Protein AF-A0A968YWC2-F1 (afdb_monomer)

Foldseek 3Di:
DPPLCPCPDPLNVVVPDPDPDDLLPDPDDDQDCPPPQQPDSVSVSSLVVLLVSQLVVLQNDQAGEDEDAQVLSLLVDLVSLVSLQCQCPPCVNSHYDYHYHHPDLVSQVVDPSSLSNLVSDQKDKAAADAPVCLVVCCVSNVNDSVLSNVSPDPQQDQQLQQQWGWIWIGGNNDTDIDIDRDDLLVVLVPQDPPQSVQQLVLLCVLDVDNVLSSQLSSVQSNVCSNVVHDRHRDDSVVSVVSSVVSVVVVVVVVVVVD

Solvent-accessible surface area (backbone atoms only — not comparable to full-atom values): 14659 Å² total; per-residue (Å²): 132,86,66,92,74,41,64,86,39,75,61,30,46,56,70,76,42,83,82,87,78,64,66,85,86,41,96,76,84,82,85,79,65,78,94,51,57,80,84,33,71,61,46,50,52,51,52,52,50,53,53,52,49,52,54,54,38,20,74,76,32,81,66,30,80,46,74,38,75,56,33,40,56,55,35,74,34,67,70,55,29,46,53,55,37,45,43,51,74,65,35,33,84,49,24,33,43,80,44,79,41,59,96,41,65,64,54,24,46,71,42,70,59,30,40,59,38,55,73,71,52,54,68,48,78,43,55,62,50,56,72,90,46,29,68,60,47,18,66,73,69,72,43,62,56,77,62,40,49,53,28,39,36,79,79,16,47,69,40,53,59,79,48,30,30,33,32,41,38,34,48,78,89,44,77,43,83,44,79,46,70,70,55,51,55,58,55,45,70,67,44,70,52,72,46,42,39,55,23,50,52,48,35,51,66,74,31,87,51,60,69,56,18,46,50,22,43,12,54,50,51,49,56,23,26,59,66,75,45,78,60,61,72,71,55,69,73,58,51,51,54,36,46,53,52,57,57,56,58,58,60,54,57,61,61,74,75,105

Nearest PDB structures (foldseek):
  8rtd-assembly1_V  TM=6.551E-01  e=2.788E-02  Escherichia coli
  8rtd-assembly1_P  TM=5.783E-01  e=1.411E-02  Escherichia coli
  8rtd-assembly1_g  TM=6.525E-01  e=4.997E-02  Escherichia coli
  8rtd-assembly1_O  TM=6.525E-01  e=5.246E-02  Escherichia coli
  8rtb-assembly1_A  TM=5.999E-01  e=3.732E-02  Escherichia coli

Secondary structure (DSSP, 8-state):
---TT-TTSHHHHHHTSPP---SSS-S------TTPPTT-HHHHHHHHHHHHHHHHHHHHSS-EEEEETTHHHHTTSHHHHHHHHHHHHTTTTTTEEEEE--S-HHHHTTSHHHHHHHHT--EEEE----GGGHHHHHHHHT--HHHHHHHTSTTTS-BTTTTBEEEEEEETTEEEEEEE---HHHHHHH--SHHHHHHHHHHHHH-SSHHHHHHHHHHHHHHHHHTTPPP-PPPHHHHHHHHHHHHHHHHHHHHS--

Structure (mmCIF, N/CA/C/O backbone):
data_AF-A0A968YWC2-F1
#
_entry.id   AF-A0A968YWC2-F1
#
loop_
_atom_site.group_PDB
_atom_site.id
_atom_site.type_symbol
_atom_site.label_atom_id
_atom_site.label_alt_id
_atom_site.label_comp_id
_atom_site.label_asym_id
_atom_site.label_entity_id
_atom_site.label_seq_id
_atom_site.pdbx_PDB_ins_code
_atom_site.Cartn_x
_atom_site.Cartn_y
_atom_site.Cartn_z
_atom_site.occupancy
_atom_site.B_iso_or_equiv
_atom_site.auth_seq_id
_atom_site.auth_comp_id
_atom_site.auth_asym_id
_atom_site.auth_atom_id
_atom_site.pdbx_PDB_model_num
ATOM 1 N N . MET A 1 1 ? 9.833 25.866 28.184 1.00 44.25 1 MET A N 1
ATOM 2 C CA . MET A 1 1 ? 8.535 25.706 27.491 1.00 44.25 1 MET A CA 1
ATOM 3 C C . MET A 1 1 ? 8.685 26.243 26.076 1.00 44.25 1 MET A C 1
ATOM 5 O O . MET A 1 1 ? 8.778 27.454 25.922 1.00 44.25 1 MET A O 1
ATOM 9 N N . SER A 1 2 ? 8.798 25.364 25.074 1.00 45.53 2 SER A N 1
ATOM 10 C CA . SER A 1 2 ? 8.812 25.777 23.661 1.00 45.53 2 SER A CA 1
ATOM 11 C C . SER A 1 2 ? 7.459 26.410 23.329 1.00 45.53 2 SER A C 1
ATOM 13 O O . SER A 1 2 ? 6.418 25.789 23.560 1.00 45.53 2 SER A O 1
ATOM 15 N N . ARG A 1 3 ? 7.452 27.670 22.885 1.00 49.94 3 ARG A N 1
ATOM 16 C CA . ARG A 1 3 ? 6.228 28.378 22.494 1.00 49.94 3 ARG A CA 1
ATOM 17 C C . ARG A 1 3 ? 5.823 27.885 21.106 1.00 49.94 3 ARG A C 1
ATOM 19 O O . ARG A 1 3 ? 6.214 28.467 20.106 1.00 49.94 3 ARG A O 1
ATOM 26 N N . LYS A 1 4 ? 5.002 26.834 21.065 1.00 49.84 4 LYS A N 1
ATOM 27 C CA . LYS A 1 4 ? 4.494 26.172 19.844 1.00 49.84 4 LYS A CA 1
ATOM 28 C C . LYS A 1 4 ? 3.650 27.056 18.902 1.00 49.84 4 LYS A C 1
ATOM 30 O O . LYS A 1 4 ? 3.175 26.580 17.882 1.00 49.84 4 LYS A O 1
ATOM 35 N N . CYS A 1 5 ? 3.453 28.331 19.243 1.00 55.28 5 CYS A N 1
ATOM 36 C CA . CYS A 1 5 ? 2.735 29.323 18.438 1.00 55.28 5 CYS A CA 1
ATOM 37 C C . CYS A 1 5 ? 3.592 30.570 18.150 1.00 55.28 5 CYS A C 1
ATOM 39 O O . CYS A 1 5 ? 3.043 31.642 17.906 1.00 55.28 5 CYS A O 1
ATOM 41 N N . ASP A 1 6 ? 4.921 30.479 18.248 1.00 67.75 6 ASP A N 1
ATOM 42 C CA . ASP A 1 6 ? 5.803 31.599 17.917 1.00 67.75 6 ASP A CA 1
ATOM 43 C C . ASP A 1 6 ? 5.793 31.845 16.391 1.00 67.75 6 ASP A C 1
ATOM 45 O O . ASP A 1 6 ? 6.225 30.967 15.630 1.00 67.75 6 ASP A O 1
ATOM 49 N N . PRO A 1 7 ? 5.327 33.022 15.918 1.00 66.88 7 PRO A N 1
ATOM 50 C CA . PRO A 1 7 ? 5.300 33.368 14.497 1.00 66.88 7 PRO A CA 1
ATOM 51 C C . PRO A 1 7 ? 6.702 33.504 13.883 1.00 66.88 7 PRO A C 1
ATOM 53 O O . PRO A 1 7 ? 6.815 33.707 12.679 1.00 66.88 7 PRO A O 1
ATOM 56 N N . ASN A 1 8 ? 7.772 33.392 14.675 1.00 72.69 8 ASN A N 1
ATOM 57 C CA . ASN A 1 8 ? 9.148 33.346 14.184 1.00 72.69 8 ASN A CA 1
ATOM 58 C C . ASN A 1 8 ? 9.619 31.930 13.809 1.00 72.69 8 ASN A C 1
ATOM 60 O O . ASN A 1 8 ? 10.693 31.786 13.229 1.00 72.69 8 ASN A O 1
ATOM 64 N N . THR A 1 9 ? 8.841 30.886 14.112 1.00 74.50 9 THR A N 1
ATOM 65 C CA . THR A 1 9 ? 9.142 29.513 13.669 1.00 74.50 9 THR A CA 1
ATOM 66 C C . THR A 1 9 ? 8.668 29.280 12.235 1.00 74.50 9 THR A C 1
ATOM 68 O O . THR A 1 9 ? 7.705 29.901 11.781 1.00 74.50 9 THR A O 1
ATOM 71 N N . SER A 1 10 ? 9.310 28.353 11.517 1.00 71.81 10 SER A N 1
ATOM 72 C CA . SER A 1 10 ? 8.900 27.930 10.166 1.00 71.81 10 SER A CA 1
ATOM 73 C C . SER A 1 10 ? 7.421 27.521 10.120 1.00 71.81 10 SER A C 1
ATOM 75 O O . SER A 1 10 ? 6.684 27.946 9.230 1.00 71.81 10 SER A O 1
ATOM 77 N N . VAL A 1 11 ? 6.974 26.752 11.118 1.00 73.19 11 VAL A N 1
ATOM 78 C CA . VAL A 1 11 ? 5.584 26.303 11.274 1.00 73.19 11 VAL A CA 1
ATOM 79 C C . VAL A 1 11 ? 4.651 27.479 11.569 1.00 73.19 11 VAL A C 1
ATOM 81 O O . VAL A 1 11 ? 3.621 27.617 10.910 1.00 73.19 11 VAL A O 1
ATOM 84 N N . GLY A 1 12 ? 5.020 28.365 12.499 1.00 75.44 12 GLY A N 1
ATOM 85 C CA . GLY A 1 12 ? 4.227 29.551 12.836 1.00 75.44 12 GLY A CA 1
ATOM 86 C C . GLY A 1 12 ? 4.013 30.477 11.636 1.00 75.44 12 GLY A C 1
ATOM 87 O O . GLY A 1 12 ? 2.891 30.920 11.390 1.00 75.44 12 GLY A O 1
ATOM 88 N N . GLN A 1 13 ? 5.057 30.702 10.833 1.00 76.12 13 GLN A N 1
ATOM 89 C CA . GLN A 1 13 ? 4.961 31.487 9.597 1.00 76.12 13 GLN A CA 1
ATOM 90 C C . GLN A 1 13 ? 4.105 30.806 8.529 1.00 76.12 13 GLN A C 1
ATOM 92 O O . GLN A 1 13 ? 3.391 31.494 7.801 1.00 76.12 13 GLN A O 1
ATOM 97 N N . ALA A 1 14 ? 4.181 29.478 8.413 1.00 73.50 14 ALA A N 1
ATOM 98 C CA . ALA A 1 14 ? 3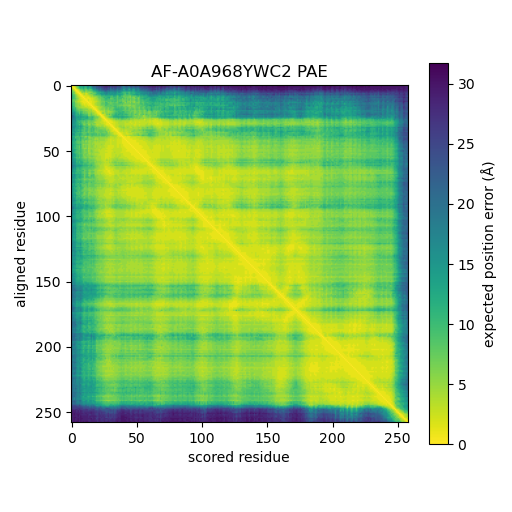.387 28.724 7.450 1.00 73.50 14 ALA A CA 1
ATOM 99 C C . ALA A 1 14 ? 1.890 28.763 7.795 1.00 73.50 14 ALA A C 1
ATOM 101 O O . ALA A 1 14 ? 1.077 29.021 6.912 1.00 73.50 14 ALA A O 1
ATOM 102 N N . ILE A 1 15 ? 1.531 28.578 9.071 1.00 74.25 15 ILE A N 1
ATOM 103 C CA . ILE A 1 15 ? 0.134 28.611 9.542 1.00 74.25 15 ILE A CA 1
ATOM 104 C C . ILE A 1 15 ? -0.459 30.026 9.453 1.00 74.25 15 ILE A C 1
ATOM 106 O O . ILE A 1 15 ? -1.641 30.180 9.159 1.00 74.25 15 ILE A O 1
ATOM 110 N N . ALA A 1 16 ? 0.346 31.069 9.683 1.00 76.94 16 ALA A N 1
ATOM 111 C CA . ALA A 1 16 ? -0.109 32.461 9.637 1.00 76.94 16 ALA A CA 1
ATOM 112 C C . ALA A 1 16 ? -0.371 32.997 8.214 1.00 76.94 16 ALA A C 1
ATOM 114 O O . ALA A 1 16 ? -0.858 34.119 8.063 1.00 76.94 16 ALA A O 1
ATOM 115 N N . ARG A 1 17 ? -0.034 32.236 7.165 1.00 77.00 17 ARG A N 1
ATOM 116 C CA . ARG A 1 17 ? -0.269 32.623 5.768 1.00 77.00 17 ARG A CA 1
ATOM 117 C C . ARG A 1 17 ? -1.556 31.981 5.240 1.00 77.00 17 ARG A C 1
ATOM 119 O O . ARG A 1 17 ? -1.846 30.839 5.590 1.00 77.00 17 ARG A O 1
ATOM 126 N N . PRO A 1 18 ? -2.313 32.669 4.365 1.00 76.19 18 PRO A N 1
ATOM 127 C CA . PRO A 1 18 ? -3.429 32.049 3.660 1.00 76.19 18 PRO A CA 1
ATOM 128 C C . PRO A 1 18 ? -2.985 30.769 2.943 1.00 76.19 18 PRO A C 1
ATOM 130 O O . PRO A 1 18 ? -1.937 30.755 2.293 1.00 76.19 18 PRO A O 1
ATOM 133 N N . SER A 1 19 ? -3.784 29.703 3.053 1.00 71.12 19 SER A N 1
ATOM 134 C CA . SER A 1 19 ? -3.526 28.464 2.316 1.00 71.12 19 SER A CA 1
ATOM 135 C C . SER A 1 19 ? -3.560 28.737 0.814 1.00 71.12 19 SER A C 1
ATOM 137 O O . SER A 1 19 ? -4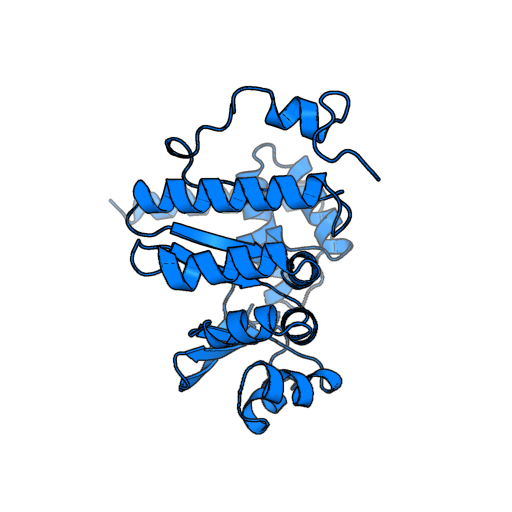.502 29.342 0.308 1.00 71.12 19 SER A O 1
ATOM 139 N N . THR A 1 20 ? -2.548 28.255 0.099 1.00 75.31 20 THR A N 1
ATOM 140 C CA . THR A 1 20 ? -2.504 28.253 -1.371 1.00 75.31 20 THR A CA 1
ATOM 141 C C . THR A 1 20 ? -2.917 26.906 -1.964 1.00 75.31 20 THR A C 1
ATOM 143 O O . THR A 1 20 ? -2.957 26.754 -3.183 1.00 75.31 20 THR A O 1
ATOM 146 N N . VAL A 1 21 ? -3.213 25.912 -1.119 1.00 71.06 21 VAL A N 1
ATOM 147 C CA . VAL A 1 21 ? -3.680 24.593 -1.553 1.00 71.06 21 VAL A CA 1
ATOM 148 C C . VAL A 1 21 ? -5.178 24.672 -1.825 1.00 71.06 21 VAL A C 1
ATOM 150 O O . VAL A 1 21 ? -5.940 24.975 -0.908 1.00 71.06 21 VAL A O 1
ATOM 153 N N . ASN A 1 22 ? -5.589 24.365 -3.059 1.00 73.12 22 ASN A N 1
ATOM 154 C CA . ASN A 1 22 ? -6.991 24.191 -3.433 1.00 73.12 22 ASN A CA 1
ATOM 155 C C . ASN A 1 22 ? -7.337 22.685 -3.507 1.00 73.12 22 ASN A C 1
ATOM 157 O O . ASN A 1 22 ? -6.984 22.012 -4.483 1.00 73.12 22 ASN A O 1
ATOM 161 N N . PRO A 1 23 ? -7.982 22.117 -2.474 1.00 69.12 23 PRO A N 1
ATOM 162 C CA . PRO A 1 23 ? -8.291 20.691 -2.426 1.00 69.12 23 PRO A CA 1
ATOM 163 C C . PRO A 1 23 ? -9.437 20.271 -3.359 1.00 69.12 23 PRO A C 1
ATOM 165 O O . PRO A 1 23 ? -9.546 19.076 -3.653 1.00 69.12 23 PRO A O 1
ATOM 168 N N . GLU A 1 24 ? -10.256 21.213 -3.842 1.00 70.38 24 GLU A N 1
ATOM 169 C CA . GLU A 1 24 ? -11.403 20.926 -4.714 1.00 70.38 24 GLU A CA 1
ATOM 170 C C . GLU A 1 24 ? -10.977 20.646 -6.163 1.00 70.38 24 GLU A C 1
ATOM 172 O O . GLU A 1 24 ? -11.535 19.759 -6.805 1.00 70.38 24 GLU A O 1
ATOM 177 N N . GLU A 1 25 ? -9.932 21.322 -6.650 1.00 76.19 25 GLU A N 1
ATOM 178 C CA . GLU A 1 25 ? -9.449 21.218 -8.039 1.00 76.19 25 GLU A CA 1
ATOM 179 C C . GLU A 1 25 ? -8.544 20.005 -8.309 1.00 76.19 25 GLU A C 1
ATOM 181 O O . GLU A 1 25 ? -8.200 19.713 -9.455 1.00 76.19 25 GLU A O 1
ATOM 186 N N . THR A 1 26 ? -8.130 19.279 -7.270 1.00 79.31 26 THR A N 1
ATOM 187 C CA . THR A 1 26 ? -7.220 18.134 -7.412 1.00 79.31 26 THR A CA 1
ATOM 188 C C . THR A 1 26 ? -7.941 16.843 -7.065 1.00 79.31 26 THR A C 1
ATOM 190 O O . THR A 1 26 ? -8.534 16.747 -6.005 1.00 79.31 26 THR A O 1
ATOM 193 N N . LEU A 1 27 ? -7.876 15.805 -7.902 1.00 84.00 27 LEU A N 1
ATOM 194 C CA . LEU A 1 27 ? -8.417 14.484 -7.533 1.00 84.00 27 LEU A CA 1
ATOM 195 C C . LEU A 1 27 ? -7.474 13.723 -6.592 1.00 84.00 27 LEU A C 1
ATOM 197 O O . LEU A 1 27 ? -7.922 13.016 -5.694 1.00 84.00 27 LEU A O 1
ATOM 201 N N . LEU A 1 28 ? -6.164 13.913 -6.768 1.00 87.81 28 LEU A N 1
ATOM 202 C CA . LEU A 1 28 ? -5.114 13.296 -5.965 1.00 87.81 28 LEU A CA 1
ATOM 203 C C . LEU A 1 28 ? -4.312 14.376 -5.239 1.00 87.81 28 LEU A C 1
ATOM 205 O O . LEU A 1 28 ? -3.710 15.242 -5.872 1.00 87.81 28 LEU A O 1
ATOM 209 N N . THR A 1 29 ? -4.252 14.275 -3.915 1.00 87.94 29 THR A N 1
ATOM 210 C CA . THR A 1 29 ? -3.407 15.123 -3.070 1.00 87.94 29 THR A CA 1
ATOM 211 C C . THR A 1 29 ? -2.414 14.235 -2.335 1.00 87.94 29 THR A C 1
ATOM 213 O O . THR A 1 29 ? -2.812 13.280 -1.673 1.00 87.94 29 THR A O 1
ATOM 216 N N . VAL A 1 30 ? -1.119 14.534 -2.460 1.00 87.31 30 VAL A N 1
ATOM 217 C CA . VAL A 1 30 ? -0.045 13.754 -1.832 1.00 87.31 30 VAL A CA 1
ATOM 218 C C . VAL A 1 30 ? 0.697 14.628 -0.834 1.00 87.31 30 VAL A C 1
ATOM 220 O O . VAL A 1 30 ? 1.303 15.629 -1.209 1.00 87.31 30 VAL A O 1
ATOM 223 N N . PHE A 1 31 ? 0.697 14.208 0.429 1.00 86.06 31 PHE A N 1
ATOM 224 C CA . PHE A 1 31 ? 1.529 14.803 1.471 1.00 86.06 31 PHE A CA 1
ATOM 225 C C . PHE A 1 31 ? 2.817 13.997 1.596 1.00 86.06 31 PHE A C 1
ATOM 227 O O . PHE A 1 31 ? 2.826 12.883 2.116 1.00 86.06 31 PHE A O 1
ATOM 234 N N . SER A 1 32 ? 3.921 14.551 1.100 1.00 83.56 32 SER A N 1
ATOM 235 C CA . SER A 1 32 ? 5.231 13.924 1.258 1.00 83.56 32 SER A CA 1
ATOM 236 C C . SER A 1 32 ? 5.800 14.249 2.635 1.00 83.56 32 SER A C 1
ATOM 238 O O . SER A 1 32 ? 6.287 15.352 2.855 1.00 83.56 32 SER A O 1
ATOM 240 N N . LEU A 1 33 ? 5.824 13.257 3.526 1.00 78.25 33 LEU A N 1
ATOM 241 C CA . LEU A 1 33 ? 6.503 13.348 4.827 1.00 78.25 33 LEU A CA 1
ATOM 242 C C . LEU A 1 33 ? 8.008 13.017 4.742 1.00 78.25 33 LEU A C 1
ATOM 244 O O . LEU A 1 33 ? 8.672 12.814 5.757 1.00 78.25 33 LEU A O 1
ATOM 248 N N . ARG A 1 34 ? 8.568 12.906 3.530 1.00 76.25 34 ARG A N 1
ATOM 249 C CA . ARG A 1 34 ? 9.994 12.602 3.342 1.00 76.25 34 ARG A CA 1
ATOM 250 C C . ARG A 1 34 ? 10.862 13.725 3.903 1.00 76.25 34 ARG A C 1
ATOM 252 O O . ARG A 1 34 ? 10.679 14.880 3.542 1.00 76.25 34 ARG A O 1
ATOM 259 N N . GLY A 1 35 ? 11.847 13.349 4.715 1.00 76.38 35 GLY A N 1
ATOM 260 C CA . GLY A 1 35 ? 12.784 14.288 5.334 1.00 76.38 35 GLY A CA 1
ATOM 261 C C . GLY A 1 35 ? 12.257 14.964 6.600 1.00 76.38 35 GLY A C 1
ATOM 262 O O . GLY A 1 35 ? 12.964 15.802 7.146 1.00 76.38 35 GLY A O 1
ATOM 263 N N . LEU A 1 36 ? 11.055 14.608 7.069 1.00 80.00 36 LEU A N 1
ATOM 264 C CA . LEU A 1 36 ? 10.540 15.050 8.362 1.00 80.00 36 LEU A CA 1
ATOM 265 C C . LEU A 1 36 ? 10.819 13.989 9.427 1.00 80.00 36 LEU A C 1
ATOM 267 O O . LEU A 1 36 ? 10.586 12.797 9.205 1.00 80.00 36 LEU A O 1
ATOM 271 N N . GLU A 1 37 ? 11.297 14.436 10.585 1.00 82.31 37 GLU A N 1
ATOM 272 C CA . GLU A 1 37 ? 11.470 13.567 11.745 1.00 82.31 37 GLU A CA 1
ATOM 273 C C . GLU A 1 37 ? 10.098 13.199 12.335 1.00 82.31 37 GLU A C 1
ATOM 275 O O . GLU A 1 37 ? 9.237 14.074 12.492 1.00 82.31 37 GLU A O 1
ATOM 280 N N . PRO A 1 38 ? 9.851 11.919 12.672 1.00 76.06 38 PRO A N 1
ATOM 281 C CA . PRO A 1 38 ? 8.636 11.522 13.374 1.00 76.06 38 PRO A CA 1
ATOM 282 C C . PRO A 1 38 ? 8.452 12.329 14.666 1.00 76.06 38 PRO A C 1
ATOM 284 O O . PRO A 1 38 ? 9.391 12.490 15.442 1.00 76.06 38 PRO A O 1
ATOM 287 N N . GLY A 1 39 ? 7.244 12.849 14.886 1.00 76.50 39 GLY A N 1
ATOM 288 C CA . GLY A 1 39 ? 6.920 13.651 16.071 1.00 76.50 39 GLY A CA 1
ATOM 289 C C . GLY A 1 39 ? 7.415 15.101 16.044 1.00 76.50 39 GLY A C 1
ATOM 290 O O . GLY A 1 39 ? 7.168 15.838 17.001 1.00 76.50 39 GLY A O 1
ATOM 291 N N . SER A 1 40 ? 8.072 15.551 14.965 1.00 83.94 40 SER A N 1
ATOM 292 C CA . SER A 1 40 ? 8.411 16.970 14.812 1.00 83.94 40 SER A CA 1
ATOM 293 C C . SER A 1 40 ? 7.150 17.835 14.680 1.00 83.94 40 SER A C 1
ATOM 295 O O . SER A 1 40 ? 6.090 17.372 14.245 1.00 83.94 40 SER A O 1
ATOM 297 N N . GLU A 1 41 ? 7.255 19.115 15.039 1.00 82.31 41 GLU A N 1
ATOM 298 C CA . GLU A 1 41 ? 6.134 20.057 14.930 1.00 82.31 41 GLU A CA 1
ATOM 299 C C . GLU A 1 41 ? 5.667 20.207 13.475 1.00 82.31 41 GLU A C 1
ATOM 301 O O . GLU A 1 41 ? 4.465 20.267 13.213 1.00 82.31 41 GLU A O 1
ATOM 306 N N . GLU A 1 42 ? 6.600 20.171 12.521 1.00 82.19 42 GLU A N 1
ATOM 307 C CA . GLU A 1 42 ? 6.300 20.150 11.091 1.00 82.19 42 GLU A CA 1
ATOM 308 C C . GLU A 1 42 ? 5.520 18.891 10.706 1.00 82.19 42 GLU A C 1
ATOM 310 O O . GLU A 1 42 ? 4.476 18.996 10.064 1.00 82.19 42 GLU A O 1
ATOM 315 N N . ALA A 1 43 ? 5.978 17.701 11.112 1.00 82.62 43 ALA A N 1
ATOM 316 C CA . ALA A 1 43 ? 5.298 16.447 10.789 1.00 82.62 43 ALA A CA 1
ATOM 317 C C . ALA A 1 43 ? 3.855 16.435 11.320 1.00 82.62 43 ALA A C 1
ATOM 319 O O . ALA A 1 43 ? 2.927 16.035 10.609 1.00 82.62 43 ALA A O 1
ATOM 320 N N . LEU A 1 44 ? 3.653 16.933 12.543 1.00 85.44 44 LEU A N 1
ATOM 321 C CA . LEU A 1 44 ? 2.332 17.065 13.156 1.00 85.44 44 LEU A CA 1
ATOM 322 C C . LEU A 1 44 ? 1.448 18.078 12.414 1.00 85.44 44 LEU A C 1
ATOM 324 O O . LEU A 1 44 ? 0.280 17.782 12.149 1.00 85.44 44 LEU A O 1
ATOM 328 N N . ALA A 1 45 ? 1.992 19.235 12.026 1.00 84.75 45 ALA A N 1
ATOM 329 C CA . ALA A 1 45 ? 1.264 20.234 11.243 1.00 84.75 45 ALA A CA 1
ATOM 330 C C . ALA A 1 45 ? 0.838 19.685 9.869 1.00 84.75 45 ALA A C 1
ATOM 332 O O . ALA A 1 45 ? -0.299 19.895 9.442 1.00 84.75 45 ALA A O 1
ATOM 333 N N . TYR A 1 46 ? 1.706 18.914 9.207 1.00 86.25 46 TYR A N 1
ATOM 334 C CA . TYR A 1 46 ? 1.375 18.232 7.953 1.00 86.25 46 TYR A CA 1
ATOM 335 C C . TYR A 1 46 ? 0.270 17.187 8.138 1.00 86.25 46 TYR A C 1
ATOM 337 O O . TYR A 1 46 ? -0.656 17.139 7.328 1.00 86.25 46 TYR A O 1
ATOM 345 N N . CYS A 1 47 ? 0.316 16.387 9.209 1.00 87.81 47 CYS A N 1
ATOM 346 C CA . CYS A 1 47 ? -0.753 15.433 9.524 1.00 87.81 47 CYS A CA 1
ATOM 347 C C . CYS A 1 47 ? -2.095 16.145 9.765 1.00 87.81 47 CYS A C 1
ATOM 349 O O . CYS A 1 47 ? -3.133 15.688 9.283 1.00 87.81 47 CYS A O 1
ATOM 351 N N . ALA A 1 48 ? -2.078 17.291 10.452 1.00 88.31 48 ALA A N 1
ATOM 352 C CA . ALA A 1 48 ? -3.268 18.109 10.674 1.00 88.31 48 ALA A CA 1
ATOM 353 C C . ALA A 1 48 ? -3.838 18.709 9.379 1.00 88.31 48 ALA A C 1
ATOM 355 O O . ALA A 1 48 ? -5.056 18.685 9.161 1.00 88.31 48 ALA A O 1
ATOM 356 N N . GLY A 1 49 ? -2.963 19.188 8.493 1.00 88.19 49 GLY A N 1
ATOM 357 C CA . GLY A 1 49 ? -3.343 19.650 7.159 1.00 88.19 49 GLY A CA 1
ATOM 358 C C . GLY A 1 49 ? -3.952 18.535 6.305 1.00 88.19 49 GLY A C 1
ATOM 359 O O . GLY A 1 49 ? -5.017 18.725 5.717 1.00 88.19 49 GLY A O 1
ATOM 360 N N . ALA A 1 50 ? -3.333 17.350 6.298 1.00 88.31 50 ALA A N 1
ATOM 361 C CA . ALA A 1 50 ? -3.822 16.184 5.563 1.00 88.31 50 ALA A CA 1
ATOM 362 C C . ALA A 1 50 ? -5.208 15.727 6.041 1.00 88.31 50 ALA A C 1
ATOM 364 O O . ALA A 1 50 ? -6.088 15.473 5.220 1.00 88.31 50 ALA A O 1
ATOM 365 N N . TYR A 1 51 ? -5.427 15.690 7.356 1.00 90.06 51 TYR A N 1
ATOM 366 C CA . TYR A 1 51 ? -6.732 15.385 7.945 1.00 90.06 51 TYR A CA 1
ATOM 367 C C . TYR A 1 51 ? -7.808 16.404 7.549 1.00 90.06 51 TYR A C 1
ATOM 369 O O . TYR A 1 51 ? -8.907 16.023 7.151 1.00 90.06 51 TYR A O 1
ATOM 377 N N . SER A 1 52 ? -7.484 17.699 7.599 1.00 88.38 52 SER A N 1
ATOM 378 C CA . SER A 1 52 ? -8.428 18.762 7.228 1.00 88.38 52 SER A CA 1
ATOM 379 C C . SER A 1 52 ? -8.827 18.671 5.752 1.00 88.38 52 SER A C 1
ATOM 381 O O . SER A 1 52 ? -10.006 18.769 5.420 1.00 88.38 52 SER A O 1
ATOM 383 N N . ILE A 1 53 ? -7.857 18.410 4.870 1.00 87.75 53 ILE A N 1
ATOM 384 C CA . ILE A 1 53 ? -8.105 18.224 3.435 1.00 87.75 53 ILE A CA 1
ATOM 385 C C . ILE A 1 53 ? -8.900 16.944 3.160 1.00 87.75 53 ILE A C 1
ATOM 387 O O . ILE A 1 53 ? -9.760 16.949 2.282 1.00 87.75 53 ILE A O 1
ATOM 391 N N . ALA A 1 54 ? -8.669 15.866 3.915 1.00 88.25 54 ALA A N 1
ATOM 392 C CA . ALA A 1 54 ? -9.462 14.644 3.799 1.00 88.25 54 ALA A CA 1
ATOM 393 C C . ALA A 1 54 ? -10.949 14.889 4.098 1.00 88.25 54 ALA A C 1
ATOM 395 O O . ALA A 1 54 ? -11.798 14.435 3.333 1.00 88.25 54 ALA A O 1
ATOM 396 N N . ILE A 1 55 ? -11.255 15.651 5.156 1.00 88.06 55 ILE A N 1
ATOM 397 C CA . ILE A 1 55 ? -12.636 16.029 5.501 1.00 88.06 55 ILE A CA 1
ATOM 398 C C . ILE A 1 55 ? -13.239 16.935 4.427 1.00 88.06 55 ILE A C 1
ATOM 400 O O . ILE A 1 55 ? -14.364 16.718 3.992 1.00 88.06 55 ILE A O 1
ATOM 404 N N . GLN A 1 56 ? -12.502 17.948 3.966 1.00 87.00 56 GLN A N 1
ATOM 405 C CA . GLN A 1 56 ? -13.000 18.831 2.908 1.00 87.00 56 GLN A CA 1
ATOM 406 C C . GLN A 1 56 ? -13.338 18.032 1.642 1.00 87.00 56 GLN A C 1
ATOM 408 O O . GLN A 1 56 ? -14.423 18.182 1.089 1.00 87.00 56 GLN A O 1
ATOM 413 N N . LYS A 1 57 ? -12.464 17.102 1.241 1.00 86.00 57 LYS A N 1
ATOM 414 C CA . LYS A 1 57 ? -12.706 16.225 0.090 1.00 86.00 57 LYS A CA 1
ATOM 415 C C . LYS A 1 57 ? -13.911 15.309 0.265 1.00 86.00 57 LYS A C 1
ATOM 417 O O . LYS A 1 57 ? -14.635 15.113 -0.705 1.00 86.00 57 LYS A O 1
ATOM 422 N N . SER A 1 58 ? -14.161 14.771 1.457 1.00 85.75 58 SER A N 1
ATOM 423 C CA . SER A 1 58 ? -15.341 13.923 1.669 1.00 85.75 58 SER A CA 1
ATOM 424 C C . SER A 1 58 ? -16.656 14.687 1.591 1.00 85.75 58 SER A C 1
ATOM 426 O O . SER A 1 58 ? -17.676 14.103 1.255 1.00 85.75 58 SER A O 1
ATOM 428 N N . LEU A 1 59 ? -16.641 15.996 1.853 1.00 84.44 59 LEU A N 1
ATOM 429 C CA . LEU A 1 59 ? -17.815 16.846 1.648 1.00 84.44 59 LEU A CA 1
ATOM 430 C C . LEU A 1 59 ? -18.034 17.182 0.165 1.00 84.44 59 LEU A C 1
ATOM 432 O O . LEU A 1 59 ? -19.176 17.340 -0.260 1.00 84.44 59 LEU A O 1
ATOM 436 N N . SER A 1 60 ? -16.960 17.271 -0.625 1.00 86.69 60 SER A N 1
ATOM 437 C CA . SER A 1 60 ? -17.030 17.587 -2.059 1.00 86.69 60 SER A CA 1
ATOM 438 C C . SER A 1 60 ? -17.243 16.360 -2.958 1.00 86.69 60 SER A C 1
ATOM 440 O O . SER A 1 60 ? -17.706 16.509 -4.088 1.00 86.69 60 SER A O 1
ATOM 442 N N . TYR A 1 61 ? -16.902 15.153 -2.493 1.00 88.00 61 TYR A N 1
ATOM 443 C CA . TYR A 1 61 ? -16.929 13.923 -3.290 1.00 88.00 61 TYR A CA 1
ATOM 444 C C . TYR A 1 61 ? -17.625 12.772 -2.546 1.00 88.00 61 TYR A C 1
ATOM 446 O O . TYR A 1 61 ? -17.312 12.543 -1.381 1.00 88.00 61 TYR A O 1
ATOM 454 N N . PRO A 1 62 ? -18.469 11.957 -3.220 1.00 87.75 62 PRO A N 1
ATOM 455 C CA . PRO A 1 62 ? -19.229 10.881 -2.568 1.00 87.75 62 PRO A CA 1
ATOM 456 C C . PRO A 1 62 ? -18.384 9.828 -1.843 1.00 87.75 62 PRO A C 1
ATOM 458 O O . PRO A 1 62 ? -18.849 9.207 -0.892 1.00 87.75 62 PRO A O 1
ATOM 461 N N . ILE A 1 63 ? -17.169 9.570 -2.335 1.00 90.31 63 ILE A N 1
ATOM 462 C CA . ILE A 1 63 ? -16.215 8.644 -1.725 1.00 90.31 63 ILE A CA 1
ATOM 463 C C . ILE A 1 63 ? -14.827 9.269 -1.808 1.00 90.31 63 ILE A C 1
ATOM 465 O O . ILE A 1 63 ? -14.360 9.615 -2.894 1.00 90.31 63 ILE A O 1
ATOM 469 N N . SER A 1 64 ? -14.152 9.354 -0.666 1.00 90.38 64 SER A N 1
ATOM 470 C CA . SER A 1 64 ? -12.791 9.875 -0.550 1.00 90.38 64 SER A CA 1
ATOM 471 C C . SER A 1 64 ? -11.897 8.863 0.156 1.00 90.38 64 SER A C 1
ATOM 473 O O . SER A 1 64 ? -12.162 8.469 1.291 1.00 90.38 64 SER A O 1
ATOM 475 N N . HIS A 1 65 ? -10.822 8.444 -0.512 1.00 91.88 65 HIS A N 1
ATOM 476 C CA . HIS A 1 65 ? -9.841 7.526 0.062 1.00 91.88 65 HIS A CA 1
ATOM 477 C C . HIS A 1 65 ? -8.687 8.301 0.692 1.00 91.88 65 HIS A C 1
ATOM 479 O O . HIS A 1 65 ? -8.072 9.153 0.051 1.00 91.88 65 HIS A O 1
ATOM 485 N N . VAL A 1 66 ? -8.366 7.958 1.935 1.00 93.50 66 VAL A N 1
ATOM 486 C CA . VAL A 1 66 ? -7.200 8.452 2.664 1.00 93.50 66 VAL A CA 1
ATOM 487 C C . VAL A 1 66 ? -6.268 7.272 2.869 1.00 93.50 66 VAL A C 1
ATOM 489 O O . VAL A 1 66 ? -6.636 6.306 3.529 1.00 93.50 66 VAL A O 1
ATOM 492 N N . ILE A 1 67 ? -5.070 7.330 2.293 1.00 94.00 67 ILE A N 1
ATOM 493 C CA . ILE A 1 67 ? -4.080 6.256 2.408 1.00 94.00 67 ILE A CA 1
ATOM 494 C C . ILE A 1 67 ? -2.889 6.778 3.201 1.00 94.00 67 ILE A C 1
ATOM 496 O O . ILE A 1 67 ? -2.273 7.772 2.818 1.00 94.00 67 ILE A O 1
ATOM 500 N N . VAL A 1 68 ? -2.565 6.094 4.297 1.00 92.75 68 VAL A N 1
ATOM 501 C CA . VAL A 1 68 ? -1.395 6.390 5.127 1.00 92.75 68 VAL A CA 1
ATOM 502 C C . VAL A 1 68 ? -0.332 5.333 4.856 1.00 92.75 68 VAL A C 1
ATOM 504 O O . VAL A 1 68 ? -0.437 4.191 5.307 1.00 92.75 68 VAL A O 1
ATOM 507 N N . GLU A 1 69 ? 0.687 5.718 4.092 1.00 91.44 69 GLU A N 1
ATOM 508 C CA . GLU A 1 69 ? 1.871 4.896 3.846 1.00 91.44 69 GLU A CA 1
ATOM 509 C C . GLU A 1 69 ? 2.815 4.944 5.058 1.00 91.44 69 GLU A C 1
ATOM 511 O O . GLU A 1 69 ? 2.964 5.989 5.692 1.00 91.44 69 GLU A O 1
ATOM 516 N N . GLU A 1 70 ? 3.459 3.819 5.387 1.00 88.81 70 GLU A N 1
ATOM 517 C CA . GLU A 1 70 ? 4.350 3.689 6.551 1.00 88.81 70 GLU A CA 1
ATOM 518 C C . GLU A 1 70 ? 3.662 4.084 7.876 1.00 88.81 70 GLU A C 1
ATOM 520 O O . GLU A 1 70 ? 4.239 4.768 8.731 1.00 88.81 70 GLU A O 1
ATOM 525 N N . ALA A 1 71 ? 2.412 3.640 8.060 1.00 91.25 71 ALA A N 1
ATOM 526 C CA . ALA A 1 71 ? 1.540 4.048 9.164 1.00 91.25 71 ALA A CA 1
ATOM 527 C C . ALA A 1 71 ? 2.147 3.827 10.564 1.00 91.25 71 ALA A C 1
ATOM 529 O O . ALA A 1 71 ? 1.831 4.567 11.494 1.00 91.25 71 ALA A O 1
ATOM 530 N N . GLN A 1 72 ? 3.079 2.884 10.731 1.00 90.25 72 GLN A N 1
ATOM 531 C CA . GLN A 1 72 ? 3.799 2.676 11.990 1.00 90.25 72 GLN A CA 1
ATOM 532 C C . GLN A 1 72 ? 4.667 3.866 12.429 1.00 90.25 72 GLN A C 1
ATOM 534 O O . GLN A 1 72 ? 5.054 3.937 13.596 1.00 90.25 72 GLN A O 1
ATOM 539 N N . LYS A 1 73 ? 5.019 4.782 11.516 1.00 87.38 73 LYS A N 1
ATOM 540 C CA . LYS A 1 73 ? 5.697 6.042 11.862 1.00 87.38 73 LYS A CA 1
ATOM 541 C C . LYS A 1 73 ? 4.703 7.060 12.401 1.00 87.38 73 LYS A C 1
ATOM 543 O O . LYS A 1 73 ? 4.936 7.627 13.461 1.00 87.38 73 LYS A O 1
ATOM 548 N N . ALA A 1 74 ? 3.575 7.230 11.713 1.00 85.00 74 ALA A N 1
ATOM 549 C CA . ALA A 1 74 ? 2.502 8.118 12.151 1.00 85.00 74 ALA A CA 1
ATOM 550 C C . ALA A 1 74 ? 1.894 7.664 13.492 1.00 85.00 74 ALA A C 1
ATOM 552 O O . ALA A 1 74 ? 1.548 8.491 14.330 1.00 85.00 74 ALA A O 1
ATOM 553 N N . ALA A 1 75 ? 1.840 6.351 13.733 1.00 87.50 75 ALA A N 1
ATOM 554 C CA . ALA A 1 75 ? 1.301 5.775 14.960 1.00 87.50 75 ALA A CA 1
ATOM 555 C C . ALA A 1 75 ? 2.148 6.012 16.224 1.00 87.50 75 ALA A C 1
ATOM 557 O O . ALA A 1 75 ? 1.703 5.686 17.324 1.00 87.50 75 ALA A O 1
ATOM 558 N N . GLN A 1 76 ? 3.348 6.589 16.092 1.00 85.94 76 GLN A N 1
ATOM 559 C CA . GLN A 1 76 ? 4.165 7.004 17.239 1.00 85.94 76 GLN A CA 1
ATOM 560 C C . GLN A 1 76 ? 3.551 8.201 17.975 1.00 85.94 76 GLN A C 1
ATOM 562 O O . GLN A 1 76 ? 3.813 8.378 19.160 1.00 85.94 76 GLN A O 1
ATOM 567 N N . GLU A 1 77 ? 2.693 8.966 17.294 1.00 87.44 77 GLU A N 1
ATOM 568 C CA . GLU A 1 77 ? 2.043 10.159 17.824 1.00 87.44 77 GLU A CA 1
ATOM 569 C C . GLU A 1 77 ? 0.561 9.884 18.127 1.00 87.44 77 GLU A C 1
ATOM 571 O O . GLU A 1 77 ? -0.261 9.815 17.206 1.00 87.44 77 GLU A O 1
ATOM 576 N N . PRO A 1 78 ? 0.155 9.768 19.409 1.00 85.19 78 PRO A N 1
ATOM 577 C CA . PRO A 1 78 ? -1.221 9.419 19.771 1.00 85.19 78 PRO A CA 1
ATOM 578 C C . PRO A 1 78 ? -2.270 10.392 19.223 1.00 85.19 78 PRO A C 1
ATOM 580 O O . PRO A 1 78 ? -3.391 9.986 18.920 1.00 85.19 78 PRO A O 1
ATOM 583 N N . GLY A 1 79 ? -1.918 11.675 19.083 1.00 88.25 79 GLY A N 1
ATOM 584 C CA . GLY A 1 79 ? -2.794 12.676 18.472 1.00 88.25 79 GLY A CA 1
ATOM 585 C C . GLY A 1 79 ? -3.113 12.348 17.013 1.00 88.25 79 GLY A C 1
ATOM 586 O O . GLY A 1 79 ? -4.272 12.396 16.615 1.00 88.25 79 GLY A O 1
ATOM 587 N N . VAL A 1 80 ? -2.109 11.920 16.246 1.00 90.06 80 VAL A N 1
ATOM 588 C CA . VAL A 1 80 ? -2.262 11.551 14.833 1.00 90.06 80 VAL A CA 1
ATOM 589 C C . VAL A 1 80 ? -3.098 10.275 14.690 1.00 90.06 80 VAL A C 1
ATOM 591 O O . VAL A 1 80 ? -3.973 10.203 13.829 1.00 90.06 80 VAL A O 1
ATOM 594 N N . VAL A 1 81 ? -2.911 9.295 15.578 1.00 91.56 81 VAL A N 1
ATOM 595 C CA . VAL A 1 81 ? -3.742 8.075 15.611 1.00 91.56 81 VAL A CA 1
ATOM 596 C C . VAL A 1 81 ? -5.209 8.396 15.891 1.00 91.56 81 VAL A C 1
ATOM 598 O O . VAL A 1 81 ? -6.094 7.855 15.231 1.00 91.56 81 VAL A O 1
ATOM 601 N N . ARG A 1 82 ? -5.486 9.306 16.833 1.00 90.19 82 ARG A N 1
ATOM 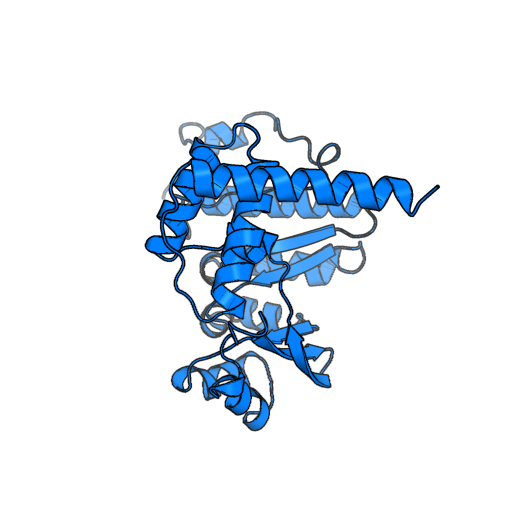602 C CA . ARG A 1 82 ? -6.860 9.751 17.115 1.00 90.19 82 ARG A CA 1
ATOM 603 C C . ARG A 1 82 ? -7.499 10.409 15.899 1.00 90.19 82 ARG A C 1
ATOM 605 O O . ARG A 1 82 ? -8.636 10.087 15.587 1.00 90.19 82 ARG A O 1
ATOM 612 N N . MET A 1 83 ? -6.755 11.246 15.177 1.00 91.88 83 MET A N 1
ATOM 613 C CA . MET A 1 83 ? -7.241 11.855 13.934 1.00 91.88 83 MET A CA 1
ATOM 614 C C . MET A 1 83 ? -7.575 10.795 12.876 1.00 91.88 83 MET A C 1
ATOM 616 O O . MET A 1 83 ? -8.625 10.872 12.246 1.00 91.88 83 MET A O 1
ATOM 620 N N . MET A 1 84 ? -6.735 9.766 12.714 1.00 92.88 84 MET A N 1
ATOM 621 C CA . MET A 1 84 ? -7.045 8.634 11.828 1.00 92.88 84 MET A CA 1
ATOM 622 C C . MET A 1 84 ? -8.308 7.878 12.265 1.00 92.88 84 MET A C 1
ATOM 624 O O . MET A 1 84 ? -9.141 7.541 11.428 1.00 92.88 84 MET A O 1
ATOM 628 N N . SER A 1 85 ? -8.475 7.638 13.566 1.00 90.94 85 SER A N 1
ATOM 629 C CA . SER A 1 85 ? -9.665 6.971 14.106 1.00 90.94 85 SER A CA 1
ATOM 630 C C . SER A 1 85 ? -10.936 7.815 13.923 1.00 90.94 85 SER A C 1
ATOM 632 O O . SER A 1 85 ? -11.990 7.297 13.553 1.00 90.94 85 SER A O 1
ATOM 634 N N . ASP A 1 86 ? -10.846 9.138 14.078 1.00 89.94 86 ASP A N 1
ATOM 635 C CA . ASP A 1 86 ? -11.962 10.054 13.822 1.00 89.94 86 ASP A CA 1
ATOM 636 C C . ASP A 1 86 ? -12.400 10.025 12.342 1.00 89.94 86 ASP A C 1
ATOM 638 O O . ASP A 1 86 ? -13.602 10.084 12.069 1.00 89.94 86 ASP A O 1
ATOM 642 N N . LEU A 1 87 ? -11.471 9.863 11.385 1.00 90.81 87 LEU A N 1
ATOM 643 C CA . LEU A 1 87 ? -11.809 9.737 9.955 1.00 90.81 87 LEU A CA 1
ATOM 644 C C . LEU A 1 87 ? -12.769 8.574 9.679 1.00 90.81 87 LEU A C 1
ATOM 646 O O . LEU A 1 87 ? -13.734 8.739 8.936 1.00 90.81 87 LEU A O 1
ATOM 650 N N . ILE A 1 88 ? -12.530 7.410 10.281 1.00 89.12 88 ILE A N 1
ATOM 651 C CA . ILE A 1 88 ? -13.369 6.225 10.058 1.00 89.12 88 ILE A CA 1
ATOM 652 C C . ILE A 1 88 ? -14.633 6.231 10.917 1.00 89.12 88 ILE A C 1
ATOM 654 O O . ILE A 1 88 ? -15.705 5.880 10.426 1.00 89.12 88 ILE A O 1
ATOM 658 N N . THR A 1 89 ? -14.539 6.660 12.177 1.00 88.12 89 THR A N 1
ATOM 659 C CA . THR A 1 89 ? -15.664 6.587 13.122 1.00 88.12 89 THR A CA 1
ATOM 660 C C . THR A 1 89 ? -16.697 7.688 12.899 1.00 88.12 89 THR A C 1
ATOM 662 O O . THR A 1 89 ? -17.895 7.434 13.036 1.00 88.12 89 THR A O 1
ATOM 665 N N . ARG A 1 90 ? -16.261 8.901 12.532 1.00 87.94 90 ARG A N 1
ATOM 666 C CA . ARG A 1 90 ? -17.157 10.049 12.318 1.00 87.94 90 ARG A CA 1
ATOM 667 C C . ARG A 1 90 ? -17.516 10.220 10.852 1.00 87.94 90 ARG A C 1
ATOM 669 O O . ARG A 1 90 ? -18.695 10.263 10.523 1.00 87.94 90 ARG A O 1
ATOM 676 N N . TYR A 1 91 ? -16.508 10.250 9.984 1.00 87.75 91 TYR A N 1
ATOM 677 C CA . TYR A 1 91 ? -16.678 10.613 8.573 1.00 87.75 91 TYR A CA 1
ATOM 678 C C . TYR A 1 91 ? -16.817 9.404 7.638 1.00 87.75 91 TYR A C 1
ATOM 680 O O . TYR A 1 91 ? -17.000 9.559 6.430 1.00 87.75 91 TYR A O 1
ATOM 688 N N . GLY A 1 92 ? -16.793 8.176 8.170 1.00 84.50 92 GLY A N 1
ATOM 689 C CA . GLY A 1 92 ? -17.023 6.966 7.377 1.00 84.50 92 GLY A CA 1
ATOM 690 C C . GLY A 1 92 ? -18.405 6.942 6.710 1.00 84.50 92 GLY A C 1
ATOM 691 O O . GLY A 1 92 ? -18.548 6.453 5.584 1.00 84.50 92 GLY A O 1
ATOM 692 N N . LYS A 1 93 ? -19.418 7.525 7.366 1.00 85.75 93 LYS A N 1
ATOM 693 C CA . LYS A 1 93 ? -20.770 7.694 6.801 1.00 85.75 93 LYS A CA 1
ATOM 694 C C . LYS A 1 93 ? -20.813 8.741 5.686 1.00 85.75 93 LYS A C 1
ATOM 696 O O . LYS A 1 93 ? -21.590 8.579 4.754 1.00 85.75 93 LYS A O 1
ATOM 701 N N . ASP A 1 94 ? -19.915 9.719 5.740 1.00 85.75 94 ASP A N 1
ATOM 702 C CA . ASP A 1 94 ? -19.765 10.796 4.756 1.00 85.75 94 ASP A CA 1
ATOM 703 C C . ASP A 1 94 ? -18.841 10.396 3.590 1.00 85.75 94 ASP A C 1
ATOM 705 O O . ASP A 1 94 ? -18.331 11.240 2.863 1.00 85.75 94 ASP A O 1
ATOM 709 N N . GLY A 1 95 ? -18.580 9.095 3.413 1.00 85.88 95 GLY A N 1
ATOM 710 C CA . GLY A 1 95 ? -17.819 8.579 2.273 1.00 85.88 95 GLY A CA 1
ATOM 711 C C . GLY A 1 95 ? -16.304 8.496 2.472 1.00 85.88 95 GLY A C 1
ATOM 712 O O . GLY A 1 95 ? -15.602 8.098 1.539 1.00 85.88 95 GLY A O 1
ATOM 713 N N . VAL A 1 96 ? -15.768 8.795 3.662 1.00 90.94 96 VAL A N 1
ATOM 714 C CA . VAL A 1 96 ? -14.331 8.609 3.939 1.00 90.94 96 VAL A CA 1
ATOM 715 C C . VAL A 1 96 ? -13.984 7.125 4.058 1.00 90.94 96 VAL A C 1
ATOM 717 O O . VAL A 1 96 ? -14.668 6.356 4.738 1.00 90.94 96 VAL A O 1
ATOM 720 N N . ARG A 1 97 ? -12.897 6.704 3.407 1.00 92.00 97 ARG A N 1
ATOM 721 C CA . ARG A 1 97 ? -12.319 5.357 3.512 1.00 92.00 97 ARG A CA 1
ATOM 722 C C . ARG A 1 97 ? -10.840 5.470 3.862 1.00 92.00 97 ARG A C 1
ATOM 724 O O . ARG A 1 97 ? -10.067 6.023 3.085 1.00 92.00 97 ARG A O 1
ATOM 731 N N . LEU A 1 98 ? -10.450 4.956 5.024 1.00 94.19 98 LEU A N 1
ATOM 732 C CA . LEU A 1 98 ? -9.055 4.937 5.464 1.00 94.19 98 LEU A CA 1
ATOM 733 C C . LEU A 1 98 ? -8.389 3.620 5.062 1.00 94.19 98 LEU A C 1
ATOM 735 O O . LEU A 1 98 ? -8.908 2.546 5.356 1.00 94.19 98 LEU A O 1
ATOM 739 N N . GLY A 1 99 ? -7.219 3.713 4.442 1.00 95.06 99 GLY A N 1
ATOM 740 C CA . GLY A 1 99 ? -6.305 2.600 4.221 1.00 95.06 99 GLY A CA 1
ATOM 741 C C . GLY A 1 99 ? -4.993 2.835 4.961 1.00 95.06 99 GLY A C 1
ATOM 742 O O . GLY A 1 99 ? -4.400 3.909 4.854 1.00 95.06 99 GLY A O 1
ATOM 743 N N . LEU A 1 100 ? -4.521 1.826 5.692 1.00 95.19 100 LEU A N 1
ATOM 744 C CA . LEU A 1 100 ? -3.210 1.842 6.340 1.00 95.19 100 LEU A CA 1
ATOM 745 C C . LEU A 1 100 ? -2.280 0.864 5.629 1.00 95.19 100 LEU A C 1
ATOM 747 O O . LEU A 1 100 ? -2.621 -0.306 5.460 1.00 95.19 100 LEU A O 1
ATOM 751 N N . VAL A 1 101 ? -1.089 1.329 5.261 1.00 95.06 101 VAL A N 1
ATOM 752 C CA . VAL A 1 101 ? -0.015 0.481 4.733 1.00 95.06 101 VAL A CA 1
ATOM 753 C C . VAL A 1 101 ? 1.136 0.521 5.730 1.00 95.06 101 VAL A C 1
ATOM 755 O O . VAL A 1 101 ? 1.658 1.589 6.048 1.00 95.06 101 VAL A O 1
ATOM 758 N N . THR A 1 102 ? 1.515 -0.636 6.269 1.00 93.75 102 THR A N 1
ATOM 759 C CA . THR A 1 102 ? 2.538 -0.744 7.316 1.00 93.75 102 THR A CA 1
ATOM 760 C C . THR A 1 102 ? 3.323 -2.039 7.187 1.00 93.75 102 THR A C 1
ATOM 762 O O . THR A 1 102 ? 2.779 -3.071 6.807 1.00 93.75 102 THR A O 1
ATOM 765 N N . ASN A 1 103 ? 4.597 -1.984 7.573 1.00 90.81 103 ASN A N 1
ATOM 766 C CA . ASN A 1 103 ? 5.454 -3.165 7.701 1.00 90.81 103 ASN A CA 1
ATOM 767 C C . ASN A 1 103 ? 5.392 -3.784 9.111 1.00 90.81 103 ASN A C 1
ATOM 769 O O . ASN A 1 103 ? 6.053 -4.781 9.381 1.00 90.81 103 ASN A O 1
ATOM 773 N N . SER A 1 104 ? 4.675 -3.162 10.054 1.00 91.00 104 SER A N 1
ATOM 774 C CA . SER A 1 104 ? 4.544 -3.651 11.430 1.00 91.00 104 SER A CA 1
ATOM 775 C C . SER A 1 104 ? 3.247 -3.148 12.058 1.00 91.00 104 SER A C 1
ATOM 777 O O . SER A 1 104 ? 3.164 -2.003 12.515 1.00 91.00 104 SER A O 1
ATOM 779 N N . PHE A 1 105 ? 2.235 -4.015 12.093 1.00 91.88 105 PHE A N 1
ATOM 780 C CA . PHE A 1 105 ? 0.977 -3.740 12.789 1.00 91.88 105 PHE A CA 1
ATOM 781 C C . PHE A 1 105 ? 1.169 -3.667 14.304 1.00 91.88 105 PHE A C 1
ATOM 783 O O . PHE A 1 105 ? 0.581 -2.796 14.936 1.00 91.88 105 PHE A O 1
ATOM 790 N N . ASP A 1 106 ? 2.090 -4.453 14.865 1.00 91.44 106 ASP A N 1
ATOM 791 C CA . ASP A 1 106 ? 2.434 -4.397 16.292 1.00 91.44 106 ASP A CA 1
ATOM 792 C C . ASP A 1 106 ? 2.851 -2.989 16.728 1.00 91.44 106 ASP A C 1
ATOM 794 O O . ASP A 1 106 ? 2.456 -2.508 17.787 1.00 91.44 106 ASP A O 1
ATOM 798 N N . LYS A 1 107 ? 3.628 -2.281 15.892 1.00 92.06 107 LYS A N 1
ATOM 799 C CA . LYS A 1 107 ? 4.026 -0.893 16.169 1.00 92.06 107 LYS A CA 1
ATOM 800 C C . LYS A 1 107 ? 2.843 0.073 16.149 1.00 92.06 107 LYS A C 1
ATOM 802 O O . LYS A 1 107 ? 2.868 1.032 16.914 1.00 92.06 107 LYS A O 1
ATOM 807 N N . VAL A 1 108 ? 1.833 -0.179 15.317 1.00 93.00 108 VAL A N 1
ATOM 808 C CA . VAL A 1 108 ? 0.583 0.595 15.309 1.00 93.00 108 VAL A CA 1
ATOM 809 C C . VAL A 1 108 ? -0.227 0.294 16.575 1.00 93.00 108 VAL A C 1
ATOM 811 O O . VAL A 1 108 ? -0.663 1.217 17.257 1.00 93.00 108 VAL A O 1
ATOM 814 N N . ALA A 1 109 ? -0.322 -0.979 16.963 1.00 92.62 109 ALA A N 1
ATOM 815 C CA . ALA A 1 109 ? -1.068 -1.470 18.125 1.00 92.62 109 ALA A CA 1
ATOM 816 C C . ALA A 1 109 ? -0.413 -1.192 19.496 1.00 92.62 109 ALA A C 1
ATOM 818 O O . ALA A 1 109 ? -0.938 -1.604 20.537 1.00 92.62 109 ALA A O 1
ATOM 819 N N . LYS A 1 110 ? 0.733 -0.493 19.534 1.00 90.38 110 LYS A N 1
ATOM 820 C CA . LYS A 1 110 ? 1.446 -0.160 20.782 1.00 90.38 110 LYS A CA 1
ATOM 821 C C . LYS A 1 110 ? 0.630 0.703 21.740 1.00 90.38 110 LYS A C 1
ATOM 823 O O . LYS A 1 110 ? 0.846 0.632 22.946 1.00 90.38 110 LYS A O 1
ATOM 828 N N . SER A 1 111 ? -0.260 1.541 21.215 1.00 88.88 111 SER A N 1
ATOM 829 C CA . SER A 1 111 ? -1.120 2.420 22.012 1.00 88.88 111 SER A CA 1
ATOM 830 C C . SER A 1 111 ? -2.568 1.936 21.989 1.00 88.88 111 SER A C 1
ATOM 832 O O . SER A 1 111 ? -2.987 1.307 21.021 1.00 88.88 111 SER A O 1
ATOM 834 N N . GLN A 1 112 ? -3.352 2.284 23.017 1.00 88.38 112 GLN A N 1
ATOM 835 C CA . GLN A 1 112 ? -4.787 1.970 23.040 1.00 88.38 112 GLN A CA 1
ATOM 836 C C . GLN A 1 112 ? -5.504 2.545 21.813 1.00 88.38 112 GLN A C 1
ATOM 838 O O . GLN A 1 112 ? -6.207 1.820 21.127 1.00 88.38 112 GLN A O 1
ATOM 843 N N . ALA A 1 113 ? -5.221 3.805 21.464 1.00 88.69 113 ALA A N 1
ATOM 844 C CA . ALA A 1 113 ? -5.794 4.438 20.277 1.00 88.69 113 ALA A CA 1
ATOM 845 C C . ALA A 1 113 ? -5.440 3.688 18.981 1.00 88.69 113 ALA A C 1
ATOM 847 O O . ALA A 1 113 ? -6.232 3.666 18.045 1.00 88.69 113 ALA A O 1
ATOM 848 N N . GLY A 1 114 ? -4.251 3.082 18.917 1.00 92.06 114 GLY A N 1
ATOM 849 C CA . GLY A 1 114 ? -3.822 2.279 17.778 1.00 92.06 114 GLY A CA 1
ATOM 850 C C . GLY A 1 114 ? -4.550 0.942 17.690 1.00 92.06 114 GLY A C 1
ATOM 851 O O . GLY A 1 114 ? -4.908 0.529 16.594 1.00 92.06 114 GLY A O 1
ATOM 852 N N . ARG A 1 115 ? -4.820 0.298 18.831 1.00 91.06 115 ARG A N 1
ATOM 853 C CA . ARG A 1 115 ? -5.659 -0.911 18.894 1.00 91.06 115 ARG A CA 1
ATOM 854 C C . ARG A 1 115 ? -7.084 -0.600 18.456 1.00 91.06 115 ARG A C 1
ATOM 856 O O . ARG A 1 115 ? -7.556 -1.206 17.504 1.00 91.06 115 ARG A O 1
ATOM 863 N N . ASP A 1 116 ? -7.682 0.443 19.032 1.00 89.69 116 ASP A N 1
ATOM 864 C CA . ASP A 1 116 ? -9.025 0.902 18.665 1.00 89.69 116 ASP A CA 1
ATOM 865 C C . ASP A 1 116 ? -9.111 1.238 17.162 1.00 89.69 116 ASP A C 1
ATOM 867 O O . ASP A 1 116 ? -10.112 0.963 16.502 1.00 89.69 116 ASP A O 1
ATOM 871 N N . LEU A 1 117 ? -8.054 1.830 16.591 1.00 92.31 117 LEU A N 1
ATOM 872 C CA . LEU A 1 117 ? -7.966 2.097 15.155 1.00 92.31 117 LEU A CA 1
ATOM 873 C C . LEU A 1 117 ? -7.978 0.800 14.333 1.00 92.31 117 LEU A C 1
ATOM 875 O O . LEU A 1 117 ? -8.731 0.713 13.365 1.00 92.31 117 LEU A O 1
ATOM 879 N N . LEU A 1 118 ? -7.164 -0.195 14.697 1.00 92.81 118 LEU A N 1
ATOM 880 C CA . LEU A 1 118 ? -7.087 -1.474 13.980 1.00 92.81 118 LEU A CA 1
ATOM 881 C C . LEU A 1 118 ? -8.370 -2.308 14.110 1.00 92.81 118 LEU A C 1
ATOM 883 O O . LEU A 1 118 ? -8.756 -2.971 13.142 1.00 92.81 118 LEU A O 1
ATOM 887 N N . ASP A 1 119 ? -9.053 -2.236 15.252 1.00 89.25 119 ASP A N 1
ATOM 888 C CA . ASP A 1 119 ? -10.333 -2.915 15.490 1.00 89.25 119 ASP A CA 1
ATOM 889 C C . ASP A 1 119 ? -11.438 -2.393 14.562 1.00 89.25 119 ASP A C 1
ATOM 891 O O . ASP A 1 119 ? -12.292 -3.153 14.105 1.00 89.25 119 ASP A O 1
ATOM 895 N N . ASN A 1 120 ? -11.386 -1.106 14.209 1.00 89.12 120 ASN A N 1
ATOM 896 C CA . ASN A 1 120 ? -12.322 -0.491 13.270 1.00 89.12 120 ASN A CA 1
ATOM 897 C C . ASN A 1 120 ? -11.981 -0.760 11.787 1.00 89.12 120 ASN A C 1
ATOM 899 O O . ASN A 1 120 ? -12.754 -0.381 10.903 1.00 89.12 120 ASN A O 1
ATOM 903 N N . ILE A 1 121 ? -10.852 -1.411 11.479 1.00 91.12 121 ILE A N 1
ATOM 904 C CA . ILE A 1 121 ? -10.496 -1.801 10.106 1.00 91.12 121 ILE A CA 1
ATOM 905 C C . ILE A 1 121 ? -11.145 -3.147 9.772 1.00 91.12 121 ILE A C 1
ATOM 907 O O . ILE A 1 121 ? -10.720 -4.207 10.238 1.00 91.12 121 ILE A O 1
ATOM 911 N N . THR A 1 122 ? -12.155 -3.114 8.905 1.00 90.88 122 THR A N 1
ATOM 912 C CA . THR A 1 122 ? -12.957 -4.290 8.523 1.00 90.88 122 THR A CA 1
ATOM 913 C C . THR A 1 122 ? -12.279 -5.191 7.498 1.00 90.88 122 THR A C 1
ATOM 915 O O . THR A 1 122 ? -12.478 -6.407 7.520 1.00 90.88 122 THR A O 1
ATOM 918 N N . THR A 1 123 ? -11.475 -4.600 6.613 1.00 94.19 123 THR A N 1
ATOM 919 C CA . THR A 1 123 ? -10.808 -5.304 5.518 1.00 94.19 123 THR A CA 1
ATOM 920 C C . THR A 1 123 ? -9.298 -5.212 5.694 1.00 94.19 123 THR A C 1
ATOM 922 O O . THR A 1 123 ? -8.732 -4.121 5.765 1.00 94.19 123 THR A O 1
ATOM 925 N N . LYS A 1 124 ? -8.641 -6.367 5.773 1.00 94.75 124 LYS A N 1
ATOM 926 C CA . LYS A 1 124 ? -7.198 -6.504 5.980 1.00 94.75 124 LYS A CA 1
ATOM 927 C C . LYS A 1 124 ? -6.616 -7.351 4.852 1.00 94.75 124 LYS A C 1
ATOM 929 O O . LYS A 1 124 ? -7.208 -8.349 4.450 1.00 94.75 124 LYS A O 1
ATOM 934 N N . ILE A 1 125 ? -5.453 -6.957 4.346 1.00 95.19 125 ILE A N 1
ATOM 935 C CA . ILE A 1 125 ? -4.693 -7.730 3.359 1.00 95.19 125 ILE A CA 1
ATOM 936 C C . ILE A 1 125 ? -3.334 -8.016 3.977 1.00 95.19 125 ILE A C 1
ATOM 938 O O . ILE A 1 125 ? -2.596 -7.084 4.300 1.00 95.19 125 ILE A O 1
ATOM 942 N N . LEU A 1 126 ? -3.017 -9.296 4.141 1.00 95.00 126 LEU A N 1
ATOM 943 C CA . LEU A 1 126 ? -1.729 -9.747 4.643 1.00 95.00 126 LEU A CA 1
ATOM 944 C C . LEU A 1 126 ? -0.933 -10.373 3.497 1.00 95.00 126 LEU A C 1
ATOM 946 O O . LEU A 1 126 ? -1.385 -11.318 2.850 1.00 95.00 126 LEU A O 1
ATOM 950 N N . GLY A 1 127 ? 0.231 -9.794 3.219 1.00 93.69 127 GLY A N 1
ATOM 951 C CA . GLY A 1 127 ? 1.197 -10.338 2.271 1.00 93.69 127 GLY A CA 1
ATOM 952 C C . GLY A 1 127 ? 2.153 -11.336 2.933 1.00 93.69 127 GLY A C 1
ATOM 953 O O . GLY A 1 127 ? 1.862 -11.852 4.012 1.00 93.69 127 GLY A O 1
ATOM 954 N N . PRO A 1 128 ? 3.317 -11.581 2.314 1.00 93.06 128 PRO A N 1
ATOM 955 C CA . PRO A 1 128 ? 4.349 -12.428 2.895 1.00 93.06 128 PRO A CA 1
ATOM 956 C C . PRO A 1 128 ? 4.864 -11.846 4.212 1.00 93.06 128 PRO A C 1
ATOM 958 O O . PRO A 1 128 ? 5.170 -10.652 4.288 1.00 93.06 128 PRO A O 1
ATOM 961 N N . ILE A 1 129 ? 5.001 -12.695 5.226 1.00 93.88 129 ILE A N 1
ATOM 962 C CA . ILE A 1 129 ? 5.532 -12.317 6.542 1.00 93.88 129 ILE A CA 1
ATOM 963 C C . ILE A 1 129 ? 6.713 -13.203 6.936 1.00 93.88 129 ILE A C 1
ATOM 965 O O . ILE A 1 129 ? 7.020 -14.192 6.276 1.00 93.88 129 ILE A O 1
ATOM 969 N N . THR A 1 130 ? 7.392 -12.839 8.020 1.00 92.75 130 THR A N 1
ATOM 970 C CA . THR A 1 130 ? 8.421 -13.681 8.634 1.00 92.75 130 THR A CA 1
ATOM 971 C C . THR A 1 130 ? 7.804 -14.578 9.705 1.00 92.75 130 THR A C 1
ATOM 973 O O . THR A 1 130 ? 6.854 -14.182 10.382 1.00 92.75 130 THR A O 1
ATOM 976 N N . GLU A 1 131 ? 8.385 -15.762 9.917 1.00 92.25 131 GLU A N 1
ATOM 977 C CA . GLU A 1 131 ? 7.944 -16.703 10.962 1.00 92.25 131 GLU A CA 1
ATOM 978 C C . GLU A 1 131 ? 7.908 -16.052 12.356 1.00 92.25 131 GLU A C 1
ATOM 980 O O . GLU A 1 131 ? 6.989 -16.275 13.138 1.00 92.25 131 GLU A O 1
ATOM 985 N N . ALA A 1 132 ? 8.863 -15.160 12.644 1.00 93.19 132 ALA A N 1
ATOM 986 C CA . ALA A 1 132 ? 8.955 -14.452 13.920 1.00 93.19 132 ALA A CA 1
ATOM 987 C C . ALA A 1 132 ? 7.766 -13.512 14.210 1.00 93.19 132 ALA A C 1
ATOM 989 O O . ALA A 1 132 ? 7.560 -13.142 15.364 1.00 93.19 132 ALA A O 1
ATOM 990 N N . SER A 1 133 ? 7.005 -13.102 13.191 1.00 92.38 133 SER A N 1
ATOM 991 C CA . SER A 1 133 ? 5.863 -12.186 13.333 1.00 92.38 133 SER A CA 1
ATOM 992 C C . SER A 1 133 ? 4.509 -12.897 13.363 1.00 92.38 133 SER A C 1
ATOM 994 O O . SER A 1 133 ? 3.489 -12.237 13.528 1.00 92.38 133 SER A O 1
ATOM 996 N N . VAL A 1 134 ? 4.472 -14.224 13.215 1.00 94.94 134 VAL A N 1
ATOM 997 C CA . VAL A 1 134 ? 3.222 -14.995 13.120 1.00 94.94 134 VAL A CA 1
ATOM 998 C C . VAL A 1 134 ? 2.341 -14.808 14.358 1.00 94.94 134 VAL A C 1
ATOM 1000 O O . VAL A 1 134 ? 1.184 -14.408 14.237 1.00 94.94 134 VAL A O 1
ATOM 1003 N N . GLY A 1 135 ? 2.893 -15.051 15.552 1.00 95.19 135 GLY A N 1
ATOM 1004 C CA . GLY A 1 135 ? 2.126 -14.966 16.797 1.00 95.19 135 GLY A CA 1
ATOM 1005 C C . GLY A 1 135 ? 1.601 -13.555 17.062 1.00 95.19 135 GLY A C 1
ATOM 1006 O O . GLY A 1 135 ? 0.409 -13.369 17.295 1.00 95.19 135 GLY A O 1
ATOM 1007 N N . SER A 1 136 ? 2.467 -12.544 16.939 1.00 93.88 136 SER A N 1
ATOM 1008 C CA . SER A 1 136 ? 2.084 -11.155 17.207 1.00 93.88 136 SER A CA 1
ATOM 1009 C C . SER A 1 136 ? 1.058 -10.620 16.208 1.00 93.88 136 SER A C 1
ATOM 1011 O O . SER A 1 136 ? 0.149 -9.890 16.598 1.00 93.88 136 SER A O 1
ATOM 1013 N N . LEU A 1 137 ? 1.142 -11.015 14.933 1.00 94.50 137 LEU A N 1
ATOM 1014 C CA . LEU A 1 137 ? 0.158 -10.624 13.924 1.00 94.50 137 LEU A CA 1
ATOM 1015 C C . LEU A 1 137 ? -1.185 -11.328 14.112 1.00 94.50 137 LEU A C 1
ATOM 1017 O O . LEU A 1 137 ? -2.215 -10.691 13.897 1.00 94.50 137 LEU A O 1
ATOM 1021 N N . SER A 1 138 ? -1.186 -12.599 14.525 1.00 95.00 138 SER A N 1
ATOM 1022 C CA . SER A 1 138 ? -2.416 -13.330 14.848 1.00 95.00 138 SER A CA 1
ATOM 1023 C C . SER A 1 138 ? -3.193 -12.625 15.961 1.00 95.00 138 SER A C 1
ATOM 1025 O O . SER A 1 138 ? -4.379 -12.337 15.791 1.00 95.00 138 SER A O 1
ATOM 1027 N N . GLU A 1 139 ? -2.502 -12.241 17.038 1.00 93.69 139 GLU A N 1
ATOM 1028 C CA . GLU A 1 139 ? -3.083 -11.481 18.149 1.00 93.69 139 GLU A CA 1
ATOM 1029 C C . GLU A 1 139 ? -3.516 -10.070 17.723 1.00 93.69 139 GLU A C 1
ATOM 1031 O O . GLU A 1 139 ? -4.662 -9.679 17.939 1.00 93.69 139 GLU A O 1
ATOM 1036 N N . THR A 1 140 ? -2.625 -9.306 17.085 1.00 92.94 140 THR A N 1
ATOM 1037 C CA . THR A 1 140 ? -2.865 -7.894 16.746 1.00 92.94 140 THR A CA 1
ATOM 1038 C C . THR A 1 140 ? -3.971 -7.707 15.709 1.00 92.94 140 THR A C 1
ATOM 1040 O O . THR A 1 140 ? -4.705 -6.721 15.758 1.00 92.94 140 THR A O 1
ATOM 1043 N N . LEU A 1 141 ? -4.076 -8.611 14.733 1.00 92.31 141 LEU A N 1
ATOM 1044 C CA . LEU A 1 141 ? -5.061 -8.506 13.653 1.00 92.31 141 LEU A CA 1
ATOM 1045 C C . LEU A 1 141 ? -6.319 -9.338 13.903 1.00 92.31 141 LEU A C 1
ATOM 1047 O O . LEU A 1 141 ? -7.259 -9.227 13.110 1.00 92.31 141 LEU A O 1
ATOM 1051 N N . ASN A 1 142 ? -6.334 -10.128 14.982 1.00 91.88 142 ASN A N 1
ATOM 1052 C CA . ASN A 1 142 ? -7.384 -11.087 15.310 1.00 91.88 142 ASN A CA 1
ATOM 1053 C C . ASN A 1 142 ? -7.652 -12.068 14.151 1.00 91.88 142 ASN A C 1
ATOM 1055 O O . ASN A 1 142 ? -8.790 -12.260 13.718 1.00 91.88 142 ASN A O 1
ATOM 1059 N N . ILE A 1 143 ? -6.573 -12.641 13.608 1.00 94.44 143 ILE A N 1
ATOM 1060 C CA . ILE A 1 143 ? -6.605 -13.632 12.521 1.00 94.44 143 ILE A CA 1
ATOM 1061 C C . ILE A 1 143 ? -6.178 -14.990 13.100 1.00 94.44 143 ILE A C 1
ATOM 1063 O O . ILE A 1 143 ? -5.176 -15.031 13.819 1.00 94.44 143 ILE A O 1
ATOM 1067 N N . PRO A 1 144 ? -6.875 -16.101 12.787 1.00 95.62 144 PRO A N 1
ATOM 1068 C CA . PRO A 1 144 ? -6.481 -17.437 13.230 1.00 95.62 144 PRO A CA 1
ATOM 1069 C C . PRO A 1 144 ? -5.012 -17.767 12.928 1.00 95.62 144 PRO A C 1
ATOM 1071 O O . PRO A 1 144 ? -4.519 -17.504 11.828 1.00 95.62 144 PRO A O 1
ATOM 1074 N N . LEU A 1 145 ? -4.318 -18.335 13.919 1.00 96.38 145 LEU A N 1
ATOM 1075 C CA . LEU A 1 145 ? -2.875 -18.592 13.873 1.00 96.38 145 LEU A CA 1
ATOM 1076 C C . LEU A 1 145 ? -2.475 -19.447 12.663 1.00 96.38 145 LEU A C 1
ATOM 1078 O O . LEU A 1 145 ? -1.523 -19.112 11.966 1.00 96.38 145 LEU A O 1
ATOM 1082 N N . ASP A 1 146 ? -3.255 -20.483 12.362 1.00 95.81 146 ASP A N 1
ATOM 1083 C CA . ASP A 1 146 ? -3.059 -21.409 11.242 1.00 95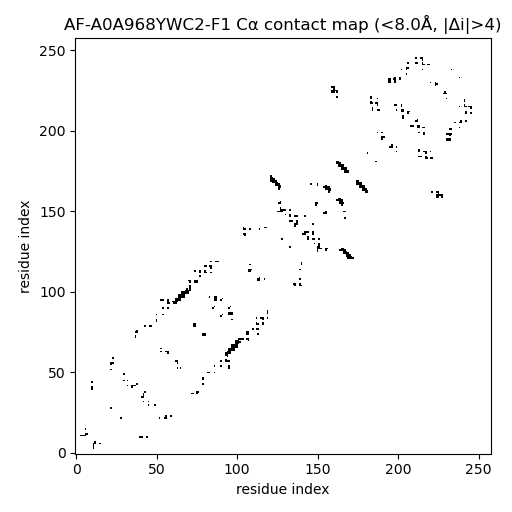.81 146 ASP A CA 1
ATOM 1084 C C . ASP A 1 146 ? -3.123 -20.721 9.866 1.00 95.81 146 ASP A C 1
ATOM 1086 O O . ASP A 1 146 ? -2.466 -21.141 8.909 1.00 95.81 146 ASP A O 1
ATOM 1090 N N . LEU A 1 147 ? -3.894 -19.636 9.749 1.00 96.12 147 LEU A N 1
ATOM 1091 C CA . LEU A 1 147 ? -3.968 -18.841 8.522 1.00 96.12 147 LEU A CA 1
ATOM 1092 C C . LEU A 1 147 ? -2.780 -17.883 8.398 1.00 96.12 147 LEU A C 1
ATOM 1094 O O . LEU A 1 147 ? -2.256 -17.684 7.298 1.00 96.12 147 LEU A O 1
ATOM 1098 N N . VAL A 1 148 ? -2.335 -17.304 9.516 1.00 96.00 148 VAL A N 1
ATOM 1099 C CA . VAL A 1 148 ? -1.155 -16.427 9.549 1.00 96.00 148 VAL A CA 1
ATOM 1100 C C . VAL A 1 148 ? 0.126 -17.226 9.293 1.00 96.00 148 VAL A C 1
ATOM 1102 O O . VAL A 1 148 ? 0.975 -16.773 8.528 1.00 96.00 148 VAL A O 1
ATOM 1105 N N . GLU A 1 149 ? 0.249 -18.436 9.842 1.00 95.94 149 GLU A N 1
ATOM 1106 C CA . GLU A 1 149 ? 1.376 -19.349 9.596 1.00 95.94 149 GLU A CA 1
ATOM 1107 C C . GLU A 1 149 ? 1.571 -19.641 8.104 1.00 95.94 149 GLU A C 1
ATOM 1109 O O . GLU A 1 149 ? 2.694 -19.604 7.597 1.00 95.94 149 GLU A O 1
ATOM 1114 N N . GLN A 1 150 ? 0.479 -19.846 7.362 1.00 94.31 150 GLN A N 1
ATOM 1115 C CA . GLN A 1 150 ? 0.552 -20.050 5.914 1.00 94.31 150 GLN A CA 1
ATOM 1116 C C . GLN A 1 150 ? 1.167 -18.847 5.190 1.00 94.31 150 GLN A C 1
ATOM 1118 O O . GLN A 1 150 ? 1.905 -19.045 4.222 1.00 94.31 150 GLN A O 1
ATOM 1123 N N . CYS A 1 151 ? 0.950 -17.624 5.686 1.00 93.62 151 CYS A N 1
ATOM 1124 C CA . CYS A 1 151 ? 1.515 -16.398 5.114 1.00 93.62 151 CYS A CA 1
ATOM 1125 C C . CYS A 1 151 ? 3.042 -16.288 5.289 1.00 93.62 151 CYS A C 1
ATOM 1127 O O . CYS A 1 151 ? 3.685 -15.513 4.577 1.00 93.62 151 CYS A O 1
ATOM 1129 N N . ALA A 1 152 ? 3.627 -17.049 6.221 1.00 93.62 152 ALA A N 1
ATOM 1130 C CA . ALA A 1 152 ? 5.077 -17.151 6.405 1.00 93.62 152 ALA A CA 1
ATOM 1131 C C . ALA A 1 152 ? 5.723 -18.214 5.496 1.00 93.62 152 ALA A C 1
ATOM 1133 O O . ALA A 1 152 ? 6.947 -18.275 5.373 1.00 93.62 152 ALA A O 1
ATOM 1134 N N . SER A 1 153 ? 4.916 -19.060 4.848 1.00 92.00 153 SER A N 1
ATOM 1135 C CA . SER A 1 153 ? 5.420 -20.119 3.977 1.00 92.00 153 SER A CA 1
ATOM 1136 C C . SER A 1 153 ? 6.007 -19.571 2.673 1.00 92.00 153 SER A C 1
ATOM 1138 O O . SER A 1 153 ? 5.633 -18.507 2.171 1.00 92.00 153 SER A O 1
ATOM 1140 N N . SER A 1 154 ? 6.881 -20.362 2.046 1.00 87.88 154 SER A N 1
ATOM 1141 C CA . SER A 1 154 ? 7.468 -20.026 0.745 1.00 87.88 154 SER A CA 1
ATOM 1142 C C . SER A 1 154 ? 6.437 -19.874 -0.377 1.00 87.88 154 SER A C 1
ATOM 1144 O O . SER A 1 154 ? 6.734 -19.231 -1.382 1.00 87.88 154 SER A O 1
ATOM 1146 N N . ALA A 1 155 ? 5.223 -20.409 -0.204 1.00 87.19 155 ALA A N 1
ATOM 1147 C CA . ALA A 1 155 ? 4.131 -20.254 -1.156 1.00 87.19 155 ALA A CA 1
ATOM 1148 C C . ALA A 1 155 ? 3.627 -18.804 -1.255 1.00 87.19 155 ALA A C 1
ATOM 1150 O O . ALA A 1 155 ? 2.995 -18.457 -2.250 1.00 87.19 155 ALA A O 1
ATOM 1151 N N . PHE A 1 156 ? 3.884 -17.952 -0.258 1.00 90.44 156 PHE A N 1
ATOM 1152 C CA . PHE A 1 156 ? 3.482 -16.543 -0.294 1.00 90.44 156 PHE A CA 1
ATOM 1153 C C . PHE A 1 156 ? 4.488 -15.645 -0.995 1.00 90.44 156 PHE A C 1
ATOM 1155 O O . PHE A 1 156 ? 4.111 -14.589 -1.506 1.00 90.44 156 PHE A O 1
ATOM 1162 N N . TYR A 1 157 ? 5.748 -16.069 -1.075 1.00 86.94 157 TYR A N 1
ATOM 1163 C CA . TYR A 1 157 ? 6.774 -15.304 -1.764 1.00 86.94 157 TYR A CA 1
ATOM 1164 C C . TYR A 1 157 ? 6.424 -15.078 -3.233 1.00 86.94 157 TYR A C 1
ATOM 1166 O O . TYR A 1 157 ? 5.750 -15.878 -3.878 1.00 86.94 157 TYR A O 1
ATOM 1174 N N . THR A 1 158 ? 6.896 -13.949 -3.757 1.00 85.00 158 THR A N 1
ATOM 1175 C CA . THR A 1 158 ? 6.629 -13.539 -5.132 1.00 85.00 158 THR A CA 1
ATOM 1176 C C . THR A 1 158 ? 7.135 -14.588 -6.116 1.00 85.00 158 THR A C 1
ATOM 1178 O O . THR A 1 158 ? 8.347 -14.792 -6.249 1.00 85.00 158 THR A O 1
ATOM 1181 N N . ASP A 1 159 ? 6.217 -15.181 -6.874 1.00 88.06 159 ASP A N 1
ATOM 1182 C CA . ASP A 1 159 ? 6.558 -15.966 -8.048 1.00 88.06 159 ASP A CA 1
ATOM 1183 C C . ASP A 1 159 ? 6.896 -14.997 -9.181 1.00 88.06 159 ASP A C 1
ATOM 1185 O O . ASP A 1 159 ? 6.026 -14.369 -9.792 1.00 88.06 159 ASP A O 1
ATOM 1189 N N . ARG A 1 160 ? 8.195 -14.851 -9.452 1.00 84.81 160 ARG A N 1
ATOM 1190 C CA . ARG A 1 160 ? 8.675 -13.973 -10.523 1.00 84.81 160 ARG A CA 1
ATOM 1191 C C . ARG A 1 160 ? 8.250 -14.462 -11.904 1.00 84.81 160 ARG A C 1
ATOM 1193 O O . ARG A 1 160 ? 8.020 -13.618 -12.760 1.00 84.81 160 ARG A O 1
ATOM 1200 N N . LYS A 1 161 ? 8.134 -15.774 -12.131 1.00 84.62 161 LYS A N 1
ATOM 1201 C CA . LYS A 1 161 ? 7.763 -16.310 -13.449 1.00 84.62 161 LYS A CA 1
ATOM 1202 C C . LYS A 1 161 ? 6.308 -16.005 -13.768 1.00 84.62 161 LYS A C 1
ATOM 1204 O O . LYS A 1 161 ? 6.004 -15.600 -14.886 1.00 84.62 161 LYS A O 1
ATOM 1209 N N . GLU A 1 162 ? 5.434 -16.167 -12.780 1.00 83.62 162 GLU A N 1
ATOM 1210 C CA . GLU A 1 162 ? 4.001 -15.896 -12.928 1.00 83.62 162 GLU A CA 1
ATOM 1211 C C . GLU A 1 162 ? 3.634 -14.429 -12.655 1.00 83.62 162 GLU A C 1
ATOM 1213 O O . GLU A 1 162 ? 2.513 -14.006 -12.935 1.00 83.62 162 GLU A O 1
ATOM 1218 N N . GLY A 1 163 ? 4.571 -13.634 -12.128 1.00 85.38 163 GLY A N 1
ATOM 1219 C CA . GLY A 1 163 ? 4.349 -12.226 -11.806 1.00 85.38 163 GLY A CA 1
ATOM 1220 C C . GLY A 1 163 ? 3.280 -12.030 -10.733 1.00 85.38 163 GLY A C 1
ATOM 1221 O O . GLY A 1 163 ? 2.547 -11.043 -10.787 1.00 85.38 163 GLY A O 1
ATOM 1222 N N . ARG A 1 164 ? 3.169 -12.965 -9.782 1.00 91.19 164 ARG A N 1
ATOM 1223 C CA . ARG A 1 164 ? 2.159 -12.935 -8.717 1.00 91.19 164 ARG A CA 1
ATOM 1224 C C . ARG A 1 164 ? 2.761 -13.099 -7.333 1.00 91.19 164 ARG A C 1
ATOM 1226 O O . ARG A 1 164 ? 3.871 -13.598 -7.171 1.00 91.19 164 ARG A O 1
ATOM 1233 N N . MET A 1 165 ? 1.982 -12.734 -6.330 1.00 91.69 165 MET A N 1
ATOM 1234 C CA . MET A 1 165 ? 2.207 -13.124 -4.939 1.00 91.69 165 MET A CA 1
ATOM 1235 C C . MET A 1 165 ? 0.897 -13.625 -4.348 1.00 91.69 165 MET A C 1
ATOM 1237 O O . MET A 1 165 ? -0.175 -13.221 -4.805 1.00 91.69 165 MET A O 1
ATOM 1241 N N . ASN A 1 166 ? 0.967 -14.489 -3.343 1.00 94.88 166 ASN A N 1
ATOM 1242 C CA . ASN A 1 166 ? -0.232 -14.859 -2.602 1.00 94.88 166 ASN A CA 1
ATOM 1243 C C . ASN A 1 166 ? -0.443 -13.893 -1.438 1.00 94.88 166 ASN A C 1
ATOM 1245 O O . ASN A 1 166 ? 0.508 -13.370 -0.856 1.00 94.88 166 ASN A O 1
ATOM 1249 N N . VAL A 1 167 ? -1.709 -13.629 -1.146 1.00 96.00 167 VAL A N 1
ATOM 1250 C CA . VAL A 1 167 ? -2.147 -12.765 -0.055 1.00 96.00 167 VAL A CA 1
ATOM 1251 C C . VAL A 1 167 ? -3.291 -13.438 0.688 1.00 96.00 167 VAL A C 1
ATOM 1253 O O . VAL A 1 167 ? -4.095 -14.170 0.102 1.00 96.00 167 VAL A O 1
ATOM 1256 N N . LEU A 1 168 ? -3.378 -13.163 1.981 1.00 96.94 168 LEU A N 1
ATOM 1257 C CA . LEU A 1 168 ? -4.537 -13.485 2.793 1.00 96.94 168 LEU A CA 1
ATOM 1258 C C . LEU A 1 168 ? -5.424 -12.242 2.864 1.00 96.94 168 LEU A C 1
ATOM 1260 O O . LEU A 1 168 ? -5.046 -11.217 3.435 1.00 96.94 168 LEU A O 1
ATOM 1264 N N . LEU A 1 169 ? -6.606 -12.336 2.264 1.00 96.75 169 LEU A N 1
ATOM 1265 C CA . LEU A 1 169 ? -7.654 -11.335 2.382 1.00 96.75 169 LEU A CA 1
ATOM 1266 C C . LEU A 1 169 ? -8.537 -11.691 3.575 1.00 96.75 169 LEU A C 1
ATOM 1268 O O . LEU A 1 169 ? -9.092 -12.788 3.637 1.00 96.75 169 LEU A O 1
ATOM 1272 N N . CYS A 1 170 ? -8.686 -10.748 4.495 1.00 94.75 170 CYS A N 1
ATOM 1273 C CA . CYS A 1 170 ? -9.631 -10.833 5.597 1.00 94.75 170 CYS A CA 1
ATOM 1274 C C . CYS A 1 170 ? -10.682 -9.747 5.397 1.00 94.75 170 CYS A C 1
ATOM 1276 O O . CYS A 1 170 ? -10.338 -8.567 5.394 1.00 94.75 170 CYS A O 1
ATOM 1278 N N . ASP A 1 171 ? -11.945 -10.121 5.243 1.00 94.50 171 ASP A N 1
ATOM 1279 C CA . ASP A 1 171 ? -13.047 -9.173 5.106 1.00 94.50 171 ASP A CA 1
ATOM 1280 C C . ASP A 1 171 ? -14.187 -9.545 6.050 1.00 94.50 171 ASP A C 1
ATOM 1282 O O . ASP A 1 171 ? -14.795 -10.609 5.919 1.00 94.50 171 ASP A O 1
ATOM 1286 N N . ASN A 1 172 ? -14.454 -8.685 7.037 1.00 88.31 172 ASN A N 1
ATOM 1287 C CA . ASN A 1 172 ? -15.504 -8.892 8.042 1.00 88.31 172 ASN A CA 1
ATOM 1288 C C . ASN A 1 172 ? -15.455 -10.293 8.693 1.00 88.31 172 ASN A C 1
ATOM 1290 O O . ASN A 1 172 ? -16.474 -10.965 8.851 1.00 88.31 172 ASN A O 1
ATOM 1294 N N . GLY A 1 173 ? -14.247 -10.761 9.024 1.00 86.38 173 GLY A N 1
ATOM 1295 C CA . GLY A 1 173 ? -14.008 -12.073 9.638 1.00 86.38 173 GLY A CA 1
ATOM 1296 C C . GLY A 1 173 ? -14.005 -13.261 8.667 1.00 86.38 173 GLY A C 1
ATOM 1297 O O . GLY A 1 173 ? -13.726 -14.385 9.084 1.00 86.38 173 GLY A O 1
ATOM 1298 N N . ARG A 1 174 ? -14.277 -13.048 7.373 1.00 94.44 174 ARG A N 1
ATOM 1299 C CA . ARG A 1 174 ? -14.072 -14.066 6.333 1.00 94.44 174 ARG A CA 1
ATOM 1300 C C . ARG A 1 174 ? -12.639 -14.015 5.840 1.00 94.44 174 ARG A C 1
ATOM 1302 O O . ARG A 1 174 ? -12.130 -12.943 5.537 1.00 94.44 174 ARG A O 1
ATOM 1309 N N . HIS A 1 175 ? -12.029 -15.184 5.713 1.00 96.38 175 HIS A N 1
ATOM 1310 C CA . HIS A 1 175 ? -10.640 -15.334 5.310 1.00 96.38 175 HIS A CA 1
ATOM 1311 C C . HIS A 1 175 ? -10.576 -16.016 3.948 1.00 96.38 175 HIS A C 1
ATOM 1313 O O . HIS A 1 175 ? -11.262 -17.011 3.705 1.00 96.38 175 HIS A O 1
ATOM 1319 N N . THR A 1 176 ? -9.790 -15.470 3.028 1.00 96.75 176 THR A N 1
ATOM 1320 C CA . THR A 1 176 ? -9.643 -16.013 1.677 1.00 96.75 176 THR A CA 1
ATOM 1321 C C . THR A 1 176 ? -8.208 -15.851 1.215 1.00 96.75 176 THR A C 1
ATOM 1323 O O . THR A 1 176 ? -7.677 -14.743 1.171 1.00 96.75 176 THR A O 1
ATOM 1326 N N . PHE A 1 177 ? -7.586 -16.963 0.836 1.00 96.69 177 PHE A N 1
ATOM 1327 C CA . PHE A 1 177 ? -6.315 -16.932 0.130 1.00 96.69 177 PHE A CA 1
ATOM 1328 C C . PHE A 1 177 ? -6.555 -16.559 -1.328 1.00 96.69 177 PHE A C 1
ATOM 1330 O O . PHE A 1 177 ? -7.394 -17.156 -2.004 1.00 96.69 177 PHE A O 1
ATOM 1337 N N . ALA A 1 178 ? -5.822 -15.560 -1.805 1.00 94.88 178 ALA A N 1
ATOM 1338 C CA . ALA A 1 178 ? -5.939 -15.054 -3.162 1.00 94.88 178 ALA A CA 1
ATOM 1339 C C . ALA A 1 178 ? -4.557 -14.842 -3.778 1.00 94.88 178 ALA A C 1
ATOM 1341 O O . ALA A 1 178 ? -3.577 -14.571 -3.085 1.00 94.88 178 ALA A O 1
ATOM 1342 N N . SER A 1 179 ? -4.488 -14.927 -5.103 1.00 94.19 179 SER A N 1
ATOM 1343 C CA . SER A 1 179 ? -3.306 -14.522 -5.859 1.00 94.19 179 SER A CA 1
ATOM 1344 C C . SER A 1 179 ? -3.466 -13.084 -6.336 1.00 94.19 179 SER A C 1
ATOM 1346 O O . SER A 1 179 ? -4.436 -12.741 -7.010 1.00 94.19 179 SER A O 1
ATOM 1348 N N . PHE A 1 180 ? -2.498 -12.243 -5.989 1.00 92.94 180 PHE A N 1
ATOM 1349 C CA . PHE A 1 180 ? -2.416 -10.858 -6.421 1.00 92.94 180 PHE A CA 1
ATOM 1350 C C . PHE A 1 180 ? -1.462 -10.729 -7.611 1.00 92.94 180 PHE A C 1
ATOM 1352 O O . PHE A 1 180 ? -0.287 -11.094 -7.521 1.00 92.94 180 PHE A O 1
ATOM 1359 N N . TYR A 1 181 ? -1.976 -10.176 -8.711 1.00 93.06 181 TYR A N 1
ATOM 1360 C CA . TYR A 1 181 ? -1.241 -9.926 -9.950 1.00 93.06 181 TYR A CA 1
ATOM 1361 C C . TYR A 1 181 ? -1.033 -8.415 -10.119 1.00 93.06 181 TYR A C 1
ATOM 1363 O O . TYR A 1 181 ? -1.915 -7.730 -10.649 1.00 93.06 181 TYR A O 1
ATOM 1371 N N . PRO A 1 182 ? 0.093 -7.850 -9.647 1.00 90.19 182 PRO A N 1
ATOM 1372 C CA . PRO A 1 182 ? 0.373 -6.437 -9.841 1.00 90.19 182 PRO A CA 1
ATOM 1373 C C . PRO A 1 182 ? 0.529 -6.111 -11.329 1.00 90.19 182 PRO A C 1
ATOM 1375 O O . PRO A 1 182 ? 1.139 -6.853 -12.098 1.00 90.19 182 PRO A O 1
ATOM 1378 N N . GLY A 1 183 ? 0.040 -4.941 -11.738 1.00 91.75 183 GLY A N 1
ATOM 1379 C CA . GLY A 1 183 ? 0.325 -4.430 -13.075 1.00 91.75 183 GLY A CA 1
ATOM 1380 C C . GLY A 1 183 ? 1.831 -4.227 -13.265 1.00 91.75 183 GLY A C 1
ATOM 1381 O O . GLY A 1 183 ? 2.489 -3.619 -12.421 1.00 91.75 183 GLY A O 1
ATOM 1382 N N . TRP A 1 184 ? 2.385 -4.670 -14.396 1.00 91.75 184 TRP A N 1
ATOM 1383 C CA . TRP A 1 184 ? 3.829 -4.594 -14.671 1.00 91.75 184 TRP A CA 1
ATOM 1384 C C . TRP A 1 184 ? 4.408 -3.178 -14.594 1.00 91.75 184 TRP A C 1
ATOM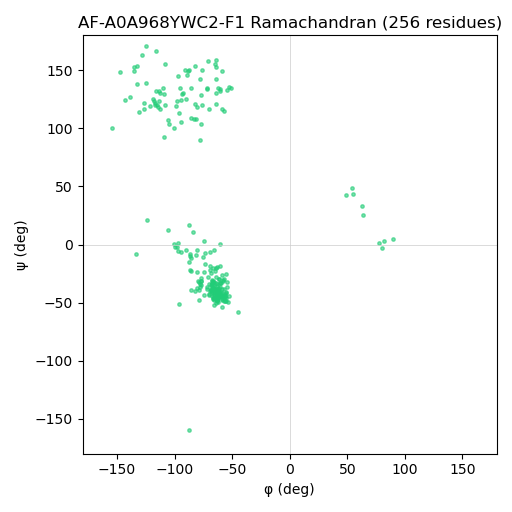 1386 O O . TRP A 1 184 ? 5.560 -2.997 -14.212 1.00 91.75 184 TRP A O 1
ATOM 1396 N N . VAL A 1 185 ? 3.601 -2.161 -14.898 1.00 93.31 185 VAL A N 1
ATOM 1397 C CA . VAL A 1 185 ? 3.982 -0.753 -14.718 1.00 93.31 185 VAL A CA 1
ATOM 1398 C C . VAL A 1 185 ? 4.217 -0.423 -13.241 1.00 93.31 185 VAL A C 1
ATOM 1400 O O . VAL A 1 185 ? 5.189 0.254 -12.918 1.00 93.31 185 VAL A O 1
ATOM 1403 N N . SER A 1 186 ? 3.379 -0.934 -12.334 1.00 90.75 186 SER A N 1
ATOM 1404 C CA . SER A 1 186 ? 3.563 -0.770 -10.886 1.00 90.75 186 SER A CA 1
ATOM 1405 C C . SER A 1 186 ? 4.849 -1.455 -10.422 1.00 90.75 186 SER A C 1
ATOM 1407 O O . SER A 1 186 ? 5.672 -0.810 -9.775 1.00 90.75 186 SER A O 1
ATOM 1409 N N . VAL A 1 187 ? 5.086 -2.696 -10.870 1.00 90.19 187 VAL A N 1
ATOM 1410 C CA . VAL A 1 187 ? 6.329 -3.442 -10.594 1.00 90.19 187 VAL A CA 1
ATOM 1411 C C . VAL A 1 187 ? 7.559 -2.651 -11.053 1.00 90.19 187 VAL A C 1
ATOM 1413 O O . VAL A 1 187 ? 8.534 -2.512 -10.315 1.00 90.19 187 VAL A O 1
ATOM 1416 N N . ALA A 1 188 ? 7.507 -2.068 -12.252 1.00 92.50 188 ALA A N 1
ATOM 1417 C CA . ALA A 1 188 ? 8.589 -1.264 -12.808 1.00 92.50 188 ALA A CA 1
ATOM 1418 C C . ALA A 1 188 ? 8.848 0.030 -12.016 1.00 92.50 188 ALA A C 1
ATOM 1420 O O . ALA A 1 188 ? 10.001 0.424 -11.783 1.00 92.50 188 ALA A O 1
ATOM 1421 N N . LEU A 1 189 ? 7.784 0.686 -11.551 1.00 91.19 189 LEU A N 1
ATOM 1422 C CA . LEU A 1 189 ? 7.882 1.869 -10.699 1.00 91.19 189 LEU A CA 1
ATOM 1423 C C . LEU A 1 189 ? 8.501 1.529 -9.336 1.00 91.19 189 LEU A C 1
ATOM 1425 O O . LEU A 1 189 ? 9.419 2.240 -8.913 1.00 91.19 189 LEU A O 1
ATOM 1429 N N . SER A 1 190 ? 8.090 0.420 -8.713 1.00 87.94 190 SER A N 1
ATOM 1430 C CA . SER A 1 190 ? 8.620 -0.060 -7.426 1.00 87.94 190 SER A CA 1
ATOM 1431 C C . SER A 1 190 ? 10.004 -0.713 -7.518 1.00 87.94 190 SER A C 1
ATOM 1433 O O . SER A 1 190 ? 10.635 -0.959 -6.490 1.00 87.94 190 SER A O 1
ATOM 1435 N N . ALA A 1 191 ? 10.496 -0.980 -8.731 1.00 88.50 191 ALA A N 1
ATOM 1436 C CA . ALA A 1 191 ? 11.777 -1.635 -8.967 1.00 88.50 191 ALA A CA 1
ATOM 1437 C C . ALA A 1 191 ? 12.927 -0.853 -8.301 1.00 88.50 191 ALA A C 1
ATOM 1439 O O . ALA A 1 191 ? 13.193 0.313 -8.639 1.00 88.50 191 ALA A O 1
ATOM 1440 N N . SER A 1 192 ? 13.563 -1.474 -7.310 1.00 85.56 192 SER A N 1
ATOM 1441 C CA . SER A 1 192 ? 14.471 -0.814 -6.360 1.00 85.56 192 SER A CA 1
ATOM 1442 C C . SER A 1 192 ? 15.787 -1.565 -6.144 1.00 85.56 192 SER A C 1
ATOM 1444 O O . SER A 1 192 ? 16.725 -0.995 -5.576 1.00 85.56 192 SER A O 1
ATOM 1446 N N . ASN A 1 193 ? 15.920 -2.783 -6.674 1.00 88.88 193 ASN A N 1
ATOM 1447 C CA . ASN A 1 193 ? 17.196 -3.491 -6.674 1.00 88.88 193 ASN A CA 1
ATOM 1448 C C . ASN A 1 193 ? 18.222 -2.733 -7.527 1.00 88.88 193 ASN A C 1
ATOM 1450 O O . ASN A 1 193 ? 17.861 -2.021 -8.464 1.00 88.88 193 ASN A O 1
ATOM 1454 N N . ARG A 1 194 ? 19.521 -2.873 -7.229 1.00 89.12 194 ARG A N 1
ATOM 1455 C CA . ARG A 1 194 ? 20.580 -2.094 -7.903 1.00 89.12 194 ARG A CA 1
ATOM 1456 C C . ARG A 1 194 ? 20.511 -2.209 -9.434 1.00 89.12 194 ARG A C 1
ATOM 1458 O O . ARG A 1 194 ? 20.495 -1.181 -10.102 1.00 89.12 194 ARG A O 1
ATOM 1465 N N . GLY A 1 195 ? 20.417 -3.427 -9.973 1.00 89.06 195 GLY A N 1
ATOM 1466 C CA . GLY A 1 195 ? 20.321 -3.661 -11.423 1.00 89.06 195 GLY A CA 1
ATOM 1467 C C . GLY A 1 195 ? 19.063 -3.047 -12.043 1.00 89.06 195 GLY A C 1
ATOM 1468 O O . GLY A 1 195 ? 19.140 -2.331 -13.039 1.00 89.06 195 GLY A O 1
ATOM 1469 N N . GLU A 1 196 ? 17.914 -3.230 -11.391 1.00 92.75 196 GLU A N 1
ATOM 1470 C CA . GLU A 1 196 ? 16.637 -2.641 -11.805 1.00 92.75 196 GLU A CA 1
ATOM 1471 C C . GLU A 1 196 ? 16.661 -1.109 -11.792 1.00 92.75 196 GLU A C 1
ATOM 1473 O O . GLU A 1 196 ? 16.162 -0.476 -12.720 1.00 92.75 196 GLU A O 1
ATOM 1478 N N . ARG A 1 197 ? 17.254 -0.494 -10.761 1.00 94.06 197 ARG A N 1
ATOM 1479 C CA . ARG A 1 197 ? 17.358 0.967 -10.640 1.00 94.06 197 ARG A CA 1
ATOM 1480 C C . ARG A 1 197 ? 18.217 1.561 -11.740 1.00 94.06 197 ARG A C 1
ATOM 1482 O O . ARG A 1 197 ? 17.815 2.560 -12.332 1.00 94.06 197 ARG A O 1
ATOM 1489 N N . GLU A 1 198 ? 19.378 0.971 -12.004 1.00 94.50 198 GLU A N 1
ATOM 1490 C CA . GLU A 1 198 ? 20.272 1.463 -13.055 1.00 94.50 198 GLU A CA 1
ATOM 1491 C C . GLU A 1 198 ? 19.674 1.244 -14.447 1.00 94.50 198 GLU A C 1
ATOM 1493 O O . GLU A 1 198 ? 19.709 2.151 -15.279 1.00 94.50 198 GLU A O 1
ATOM 1498 N N . SER A 1 199 ? 19.016 0.105 -14.675 1.00 94.62 199 SER A N 1
ATOM 1499 C CA . SER A 1 199 ? 18.295 -0.142 -15.925 1.00 94.62 199 SER A CA 1
ATOM 1500 C C . SER A 1 199 ? 17.137 0.850 -16.110 1.00 94.62 199 SER A C 1
ATOM 1502 O O . SER A 1 199 ? 17.075 1.534 -17.130 1.00 94.62 199 SER A O 1
ATOM 1504 N N . LYS A 1 200 ? 16.300 1.068 -15.084 1.00 95.94 200 LYS A N 1
ATOM 1505 C CA . LYS A 1 200 ? 15.221 2.075 -15.108 1.00 95.94 200 LYS A CA 1
ATOM 1506 C C . LYS A 1 200 ? 15.737 3.473 -15.443 1.00 95.94 200 LYS A C 1
ATOM 1508 O O . LYS A 1 200 ? 15.154 4.162 -16.278 1.00 95.94 200 LYS A O 1
ATOM 1513 N N . LYS A 1 201 ? 16.837 3.897 -14.808 1.00 95.25 201 LYS A N 1
ATOM 1514 C CA . LYS A 1 201 ? 17.488 5.182 -15.110 1.00 95.25 201 LYS A CA 1
ATOM 1515 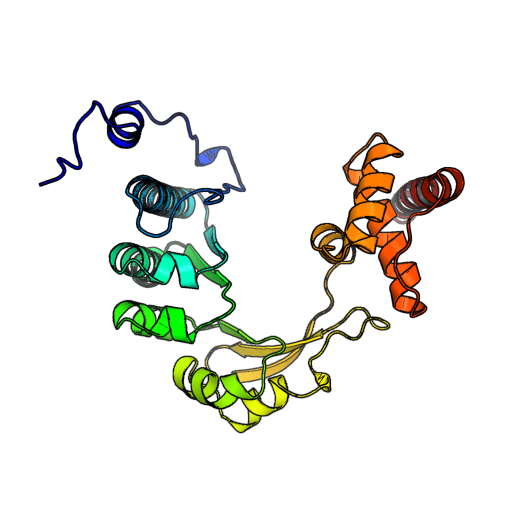C C . LYS A 1 201 ? 17.939 5.247 -16.565 1.00 95.25 201 LYS A C 1
ATOM 1517 O O . LYS A 1 201 ? 17.766 6.287 -17.192 1.00 95.25 201 LYS A O 1
ATOM 1522 N N . ARG A 1 202 ? 18.485 4.154 -17.110 1.00 95.56 202 ARG A N 1
ATOM 1523 C CA . ARG A 1 202 ? 18.900 4.105 -18.515 1.00 95.56 202 ARG A CA 1
ATOM 1524 C C . ARG A 1 202 ? 17.711 4.275 -19.460 1.00 95.56 202 ARG A C 1
ATOM 1526 O O . ARG A 1 202 ? 17.795 5.108 -20.355 1.00 95.56 202 ARG A O 1
ATOM 1533 N N . PHE A 1 203 ? 16.600 3.577 -19.225 1.00 96.50 203 PHE A N 1
ATOM 1534 C CA . PHE A 1 203 ? 15.373 3.745 -20.017 1.00 96.50 203 PHE A CA 1
ATOM 1535 C C . PHE A 1 203 ? 14.860 5.192 -19.981 1.00 96.50 203 PHE A C 1
ATOM 1537 O O . PHE A 1 203 ? 14.575 5.762 -21.030 1.00 96.50 203 PHE A O 1
ATOM 1544 N N . LEU A 1 204 ? 14.809 5.808 -18.793 1.00 95.31 204 LEU A N 1
ATOM 1545 C CA . LEU A 1 204 ? 14.398 7.210 -18.616 1.00 95.31 204 LEU A CA 1
ATOM 1546 C C . LEU A 1 204 ? 15.354 8.224 -19.262 1.00 95.31 204 LEU A C 1
ATOM 1548 O O . LEU A 1 204 ? 14.950 9.353 -19.516 1.00 95.31 204 LEU A O 1
ATOM 1552 N N . HIS A 1 205 ? 16.614 7.852 -19.484 1.00 96.25 205 HIS A N 1
ATOM 1553 C CA . HIS A 1 205 ? 17.601 8.706 -20.139 1.00 96.25 205 HIS A CA 1
ATOM 1554 C C . HIS A 1 205 ? 17.551 8.597 -21.669 1.00 96.25 205 HIS A C 1
ATOM 1556 O O . HIS A 1 205 ? 17.720 9.598 -22.356 1.00 96.25 205 HIS A O 1
ATOM 1562 N N . VAL A 1 206 ? 17.341 7.388 -22.200 1.00 94.94 206 VAL A N 1
ATOM 1563 C CA . VAL A 1 206 ? 17.334 7.126 -23.649 1.00 94.94 206 VAL A CA 1
ATOM 1564 C C . VAL A 1 206 ? 16.012 7.549 -24.294 1.00 94.94 206 VAL A C 1
ATOM 1566 O O . VAL A 1 206 ? 16.019 8.082 -25.400 1.00 94.94 206 VAL A O 1
ATOM 1569 N N . ILE A 1 207 ? 14.883 7.326 -23.614 1.00 94.25 207 ILE A N 1
ATOM 1570 C CA . ILE A 1 207 ? 13.545 7.617 -24.141 1.00 94.25 207 ILE A CA 1
ATOM 1571 C C . ILE A 1 207 ? 13.069 8.963 -23.589 1.00 94.25 207 ILE A C 1
ATOM 1573 O O . ILE A 1 207 ? 12.886 9.121 -22.382 1.00 94.25 207 ILE A O 1
ATOM 1577 N N . ALA A 1 208 ? 12.814 9.925 -24.479 1.00 92.56 208 ALA A N 1
ATOM 1578 C CA . ALA A 1 208 ? 12.454 11.293 -24.097 1.00 92.56 208 ALA A CA 1
ATOM 1579 C C . ALA A 1 208 ? 11.120 11.377 -23.331 1.00 92.56 208 ALA A C 1
ATOM 1581 O O . ALA A 1 208 ? 10.981 12.145 -22.376 1.00 92.56 208 ALA A O 1
ATOM 1582 N N . ASN A 1 209 ? 10.119 10.585 -23.729 1.00 93.75 209 ASN A N 1
ATOM 1583 C CA . ASN A 1 209 ? 8.835 10.556 -23.039 1.00 93.75 209 ASN A CA 1
ATOM 1584 C C . ASN A 1 209 ? 8.901 9.625 -21.820 1.00 93.75 209 ASN A C 1
ATOM 1586 O O . ASN A 1 209 ? 8.873 8.402 -21.955 1.00 93.75 209 ASN A O 1
ATOM 1590 N N . LYS A 1 210 ? 8.897 10.209 -20.614 1.00 93.69 210 LYS A N 1
ATOM 1591 C CA . LYS A 1 210 ? 8.972 9.468 -19.342 1.00 93.69 210 LYS A CA 1
ATOM 1592 C C . LYS A 1 210 ? 7.899 8.383 -19.176 1.00 93.69 210 LYS A C 1
ATOM 1594 O O . LYS A 1 210 ? 8.164 7.369 -18.539 1.00 93.69 210 LYS A O 1
ATOM 1599 N N . TYR A 1 211 ? 6.701 8.569 -19.731 1.00 93.06 211 TYR A N 1
ATOM 1600 C CA . TYR A 1 211 ? 5.625 7.579 -19.627 1.00 93.06 211 TYR A CA 1
ATOM 1601 C C . TYR A 1 211 ? 5.897 6.376 -20.533 1.00 93.06 211 TYR A C 1
ATOM 1603 O O . TYR A 1 211 ? 5.777 5.233 -20.094 1.00 93.06 211 TYR A O 1
ATOM 1611 N N . VAL A 1 212 ? 6.352 6.635 -21.763 1.00 94.19 212 VAL A N 1
ATOM 1612 C CA . VAL A 1 212 ? 6.779 5.590 -22.707 1.00 94.19 212 VAL A CA 1
ATOM 1613 C C . VAL A 1 212 ? 8.000 4.850 -22.167 1.00 94.19 212 VAL A C 1
ATOM 1615 O O . VAL A 1 212 ? 8.048 3.626 -22.239 1.00 94.19 212 VAL A O 1
ATOM 1618 N N . ALA A 1 213 ? 8.941 5.564 -21.545 1.00 94.88 213 ALA A N 1
ATOM 1619 C CA . ALA A 1 213 ? 10.120 4.977 -20.921 1.00 94.88 213 ALA A CA 1
ATOM 1620 C C . ALA A 1 213 ? 9.757 3.965 -19.822 1.00 94.88 213 ALA A C 1
ATOM 1622 O O . ALA A 1 213 ? 10.290 2.856 -19.804 1.00 94.88 213 ALA A O 1
ATOM 1623 N N . ILE A 1 214 ? 8.824 4.318 -18.928 1.00 95.69 214 ILE A N 1
ATOM 1624 C CA . ILE A 1 214 ? 8.351 3.408 -17.874 1.00 95.69 214 ILE A CA 1
ATOM 1625 C C . ILE A 1 214 ? 7.576 2.225 -18.462 1.00 95.69 214 ILE A C 1
ATOM 1627 O O . ILE A 1 214 ? 7.776 1.100 -18.010 1.00 95.69 214 ILE A O 1
ATOM 1631 N N . ALA A 1 215 ? 6.732 2.443 -19.473 1.00 95.56 215 ALA A N 1
ATOM 1632 C CA . ALA A 1 215 ? 6.017 1.357 -20.144 1.00 95.56 215 ALA A CA 1
ATOM 1633 C C . ALA A 1 215 ? 6.985 0.369 -20.824 1.00 95.56 215 ALA A C 1
ATOM 1635 O O . ALA A 1 215 ? 6.879 -0.841 -20.622 1.00 95.56 215 ALA A O 1
ATOM 1636 N N . ALA A 1 216 ? 7.983 0.880 -21.550 1.00 95.88 216 ALA A N 1
ATOM 1637 C CA . ALA A 1 216 ? 9.022 0.079 -22.197 1.00 95.88 216 ALA A CA 1
ATOM 1638 C C . ALA A 1 216 ? 9.851 -0.700 -21.164 1.00 95.88 216 ALA A C 1
ATOM 1640 O O . ALA A 1 216 ? 10.106 -1.895 -21.330 1.00 95.88 216 ALA A O 1
ATOM 1641 N N . PHE A 1 217 ? 10.212 -0.050 -20.056 1.00 96.44 217 PHE A N 1
ATOM 1642 C CA . PHE A 1 217 ? 10.919 -0.698 -18.956 1.00 96.44 217 PHE A CA 1
ATOM 1643 C C . PHE A 1 217 ? 10.073 -1.788 -18.279 1.00 96.44 217 PHE A C 1
ATOM 1645 O O . PHE A 1 217 ? 10.594 -2.852 -17.950 1.00 96.44 217 PHE A O 1
ATOM 1652 N N . ALA A 1 218 ? 8.763 -1.579 -18.126 1.00 95.44 218 ALA A N 1
ATOM 1653 C CA . ALA A 1 218 ? 7.847 -2.589 -17.601 1.00 95.44 218 ALA A CA 1
ATOM 1654 C C . ALA A 1 218 ? 7.772 -3.832 -18.500 1.00 95.44 218 ALA A C 1
ATOM 1656 O O . ALA A 1 218 ? 7.792 -4.956 -17.995 1.00 95.44 218 ALA A O 1
ATOM 1657 N N . MET A 1 219 ? 7.753 -3.647 -19.825 1.00 94.81 219 MET A N 1
ATOM 1658 C CA . MET A 1 219 ? 7.835 -4.760 -20.778 1.00 94.81 219 MET A CA 1
ATOM 1659 C C . MET A 1 219 ? 9.157 -5.522 -20.655 1.00 94.81 219 MET A C 1
ATOM 1661 O O . MET A 1 219 ? 9.164 -6.751 -20.725 1.00 94.81 219 MET A O 1
ATOM 1665 N N . TYR A 1 220 ? 10.267 -4.810 -20.452 1.00 95.12 220 TYR A N 1
ATOM 1666 C CA . TYR A 1 220 ? 11.573 -5.432 -20.256 1.00 95.12 220 TYR A CA 1
ATOM 1667 C C . TYR A 1 220 ? 11.653 -6.226 -18.943 1.00 95.12 220 TYR A C 1
ATOM 1669 O O . TYR A 1 220 ? 12.070 -7.385 -18.960 1.00 95.12 220 TYR A O 1
ATOM 1677 N N . ILE A 1 221 ? 11.188 -5.659 -17.824 1.00 93.50 221 ILE A N 1
ATOM 1678 C CA . ILE A 1 221 ? 11.114 -6.376 -16.541 1.00 93.50 221 ILE A CA 1
ATOM 1679 C C . ILE A 1 221 ? 10.292 -7.651 -16.687 1.00 93.50 221 ILE A C 1
ATOM 1681 O O . ILE A 1 221 ? 10.759 -8.720 -16.296 1.00 93.50 221 ILE A O 1
ATOM 1685 N N . ARG A 1 222 ? 9.103 -7.550 -17.290 1.00 93.31 222 ARG A N 1
ATOM 1686 C CA . ARG A 1 222 ? 8.237 -8.701 -17.546 1.00 93.31 222 ARG A CA 1
ATOM 1687 C C . ARG A 1 222 ? 8.969 -9.779 -18.344 1.00 93.31 222 ARG A C 1
ATOM 1689 O O . ARG A 1 222 ? 8.973 -10.938 -17.945 1.00 93.31 222 ARG A O 1
ATOM 1696 N N . TYR A 1 223 ? 9.631 -9.387 -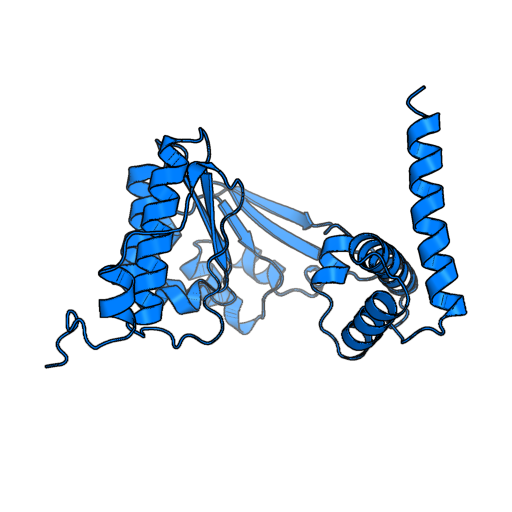19.435 1.00 93.00 223 TYR A N 1
ATOM 1697 C CA . TYR A 1 223 ? 10.407 -10.298 -20.277 1.00 93.00 223 TYR A CA 1
ATOM 1698 C C . TYR A 1 223 ? 11.478 -11.059 -19.484 1.00 93.00 223 TYR A C 1
ATOM 1700 O O . TYR A 1 223 ? 11.630 -12.269 -19.679 1.00 93.00 223 TYR A O 1
ATOM 1708 N N . CYS A 1 224 ? 12.208 -10.363 -18.606 1.00 92.81 224 CYS A N 1
ATOM 1709 C CA . CYS A 1 224 ? 13.215 -10.979 -17.749 1.00 92.81 224 CYS A CA 1
ATOM 1710 C C . CYS A 1 224 ? 12.578 -11.946 -16.747 1.00 92.81 224 CYS A C 1
ATOM 1712 O O . CYS A 1 224 ? 13.020 -13.086 -16.624 1.00 92.81 224 CYS A O 1
ATOM 1714 N N . PHE A 1 225 ? 11.515 -11.511 -16.077 1.00 90.94 225 PHE A N 1
ATOM 1715 C CA . PHE A 1 225 ? 10.842 -12.251 -15.012 1.00 90.94 225 PHE A CA 1
ATOM 1716 C C . PHE A 1 225 ? 10.231 -13.565 -15.515 1.00 90.94 225 PHE A C 1
ATOM 1718 O O . PHE A 1 225 ? 10.533 -14.625 -14.965 1.00 90.94 225 PHE A O 1
ATOM 1725 N N . GLU A 1 226 ? 9.501 -13.524 -16.633 1.00 90.19 226 GLU A N 1
ATOM 1726 C CA . GLU A 1 226 ? 8.918 -14.711 -17.283 1.00 90.19 226 GLU A CA 1
ATOM 1727 C C . GLU A 1 226 ? 9.985 -15.747 -17.694 1.00 90.19 226 GLU A C 1
ATOM 1729 O O . GLU A 1 226 ? 9.705 -16.942 -17.775 1.00 90.19 226 GLU A O 1
ATOM 1734 N N . ARG A 1 227 ? 11.227 -15.306 -17.940 1.00 91.75 227 ARG A N 1
ATOM 1735 C CA . ARG A 1 227 ? 12.357 -16.163 -18.350 1.00 91.75 227 ARG A CA 1
ATOM 1736 C C . ARG A 1 227 ? 13.308 -16.519 -17.211 1.00 91.75 227 ARG A C 1
ATOM 1738 O O . ARG A 1 227 ? 14.287 -17.221 -17.449 1.00 91.75 227 ARG A O 1
ATOM 1745 N N . GLY A 1 228 ? 13.047 -16.046 -15.992 1.00 88.62 228 GLY A N 1
ATOM 1746 C CA . GLY A 1 228 ? 13.963 -16.215 -14.861 1.00 88.62 228 GLY A CA 1
ATOM 1747 C C . GLY A 1 228 ? 15.317 -15.522 -15.057 1.00 88.62 228 GLY A C 1
ATOM 1748 O O . GLY A 1 228 ? 16.310 -15.954 -14.479 1.00 88.62 228 GLY A O 1
ATOM 1749 N N . LEU A 1 229 ? 15.370 -14.476 -15.885 1.00 90.81 229 LEU A N 1
ATOM 1750 C CA . LEU A 1 229 ? 16.564 -13.669 -16.118 1.00 90.81 229 LEU A CA 1
ATOM 1751 C C . LEU A 1 229 ? 16.638 -12.524 -15.108 1.00 90.81 229 LEU A C 1
ATOM 1753 O O . LEU A 1 229 ? 15.622 -11.960 -14.696 1.00 90.81 229 LEU A O 1
ATOM 1757 N N . GLU A 1 230 ? 17.856 -12.124 -14.760 1.00 90.44 230 GLU A N 1
ATOM 1758 C CA . GLU A 1 230 ? 18.070 -10.894 -14.006 1.00 90.44 230 GLU A CA 1
ATOM 1759 C C . GLU A 1 230 ? 17.920 -9.657 -14.898 1.00 90.44 230 GLU A C 1
ATOM 1761 O O . GLU A 1 230 ? 18.195 -9.674 -16.100 1.00 90.44 230 GLU A O 1
ATOM 1766 N N . VAL A 1 231 ? 17.481 -8.556 -14.291 1.00 91.94 231 VAL A N 1
ATOM 1767 C CA . VAL A 1 231 ? 17.372 -7.263 -14.969 1.00 91.94 231 VAL A CA 1
ATOM 1768 C C . VAL A 1 231 ? 18.765 -6.659 -15.092 1.00 91.94 231 VAL A C 1
ATOM 1770 O O . VAL A 1 231 ? 19.430 -6.388 -14.091 1.00 91.94 231 VAL A O 1
ATOM 1773 N N . GLN A 1 232 ? 19.188 -6.418 -16.327 1.00 93.00 232 GLN A N 1
ATOM 1774 C CA . GLN A 1 232 ? 20.490 -5.850 -16.656 1.00 93.00 232 GLN A CA 1
ATOM 1775 C C . GLN A 1 232 ? 20.328 -4.485 -17.333 1.00 93.00 232 GLN A C 1
ATOM 1777 O O . GLN A 1 232 ? 19.235 -4.073 -17.736 1.00 93.00 232 GLN A O 1
ATOM 1782 N N . VAL A 1 233 ? 21.428 -3.743 -17.431 1.00 93.19 233 VAL A N 1
ATOM 1783 C CA . VAL A 1 233 ? 21.457 -2.486 -18.182 1.00 93.19 233 VAL A CA 1
ATOM 1784 C C . VAL A 1 233 ? 21.612 -2.824 -19.662 1.00 93.19 233 VAL A C 1
ATOM 1786 O O . VAL A 1 233 ? 22.604 -3.433 -20.056 1.00 93.19 233 VAL A O 1
ATOM 1789 N N . LEU A 1 234 ? 20.627 -2.442 -20.473 1.00 93.50 234 LEU A N 1
ATOM 1790 C CA . LEU A 1 234 ? 20.639 -2.703 -21.910 1.00 93.50 234 LEU A CA 1
ATOM 1791 C C . LEU A 1 234 ? 21.363 -1.591 -22.693 1.00 93.50 234 LEU A C 1
ATOM 1793 O O . LEU A 1 234 ? 21.305 -0.425 -22.291 1.00 93.50 234 LEU A O 1
ATOM 1797 N N . PRO A 1 235 ? 21.987 -1.916 -23.842 1.00 94.25 235 PRO A N 1
ATOM 1798 C CA . PRO A 1 235 ? 22.428 -0.926 -24.821 1.00 94.25 235 PRO A CA 1
ATOM 1799 C C . PRO A 1 235 ? 21.2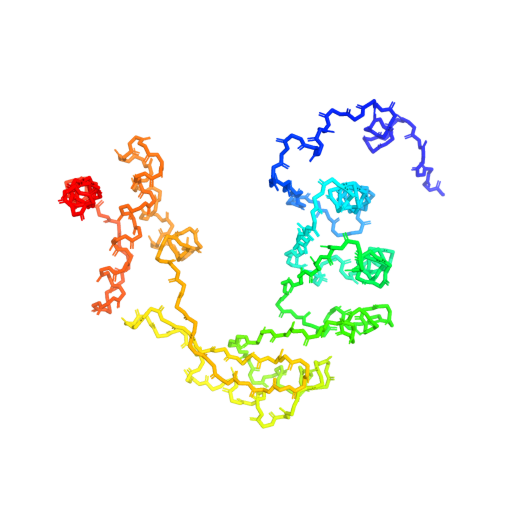53 -0.152 -25.435 1.00 94.25 235 PRO A C 1
ATOM 1801 O O . PRO A 1 235 ? 20.134 -0.657 -25.514 1.00 94.25 235 PRO A O 1
ATOM 1804 N N . ASP A 1 236 ? 21.522 1.032 -25.984 1.00 93.62 236 ASP A N 1
ATOM 1805 C CA . ASP A 1 236 ? 20.475 1.938 -26.492 1.00 93.62 236 ASP A CA 1
ATOM 1806 C C . ASP A 1 236 ? 19.655 1.340 -27.629 1.00 93.62 236 ASP A C 1
ATOM 1808 O O . ASP A 1 236 ? 18.439 1.505 -27.660 1.00 93.62 236 ASP A O 1
ATOM 1812 N N . LYS A 1 237 ? 20.300 0.573 -28.518 1.00 93.12 237 LYS A N 1
ATOM 1813 C CA . LYS A 1 237 ? 19.602 -0.181 -29.571 1.00 93.12 237 LYS A CA 1
ATOM 1814 C C . LYS A 1 237 ? 18.570 -1.146 -28.967 1.00 93.12 237 LYS A C 1
ATOM 1816 O O . LYS A 1 237 ? 17.434 -1.177 -29.421 1.00 93.12 237 LYS A O 1
ATOM 1821 N N . GLN A 1 238 ? 18.974 -1.844 -27.899 1.00 92.62 238 GLN A N 1
ATOM 1822 C CA . GLN A 1 238 ? 18.150 -2.647 -26.981 1.00 92.62 238 GLN A CA 1
ATOM 1823 C C . GLN A 1 238 ? 16.860 -1.923 -26.572 1.00 92.62 238 GLN A C 1
ATOM 1825 O O . GLN A 1 238 ? 15.734 -2.371 -26.777 1.00 92.62 238 GLN A O 1
ATOM 1830 N N . ILE A 1 239 ? 17.055 -0.750 -25.980 1.00 93.31 239 ILE A N 1
ATOM 1831 C CA . ILE A 1 239 ? 15.994 0.056 -25.370 1.00 93.31 239 ILE A CA 1
ATOM 1832 C C . ILE A 1 239 ? 15.029 0.609 -26.424 1.00 93.31 239 ILE A C 1
ATOM 1834 O O . ILE A 1 239 ? 13.813 0.565 -26.229 1.00 93.31 239 ILE A O 1
ATOM 1838 N N . GLN A 1 240 ? 15.550 1.059 -27.566 1.00 92.25 240 GLN A N 1
ATOM 1839 C CA . GLN A 1 240 ? 14.743 1.565 -28.679 1.00 92.25 240 GLN A CA 1
ATOM 1840 C C . GLN A 1 240 ? 13.838 0.485 -29.293 1.00 92.25 240 GLN A C 1
ATOM 1842 O O . GLN A 1 240 ? 12.767 0.795 -29.815 1.00 92.25 240 GLN A O 1
ATOM 1847 N N . GLU A 1 241 ? 14.216 -0.795 -29.226 1.00 92.94 241 GLU A N 1
ATOM 1848 C CA . GLU A 1 241 ? 13.323 -1.886 -29.634 1.00 92.94 241 GLU A CA 1
ATOM 1849 C C . GLU A 1 241 ? 12.109 -2.012 -28.703 1.00 92.94 241 GLU A C 1
ATOM 1851 O O . GLU A 1 241 ? 10.993 -2.225 -29.183 1.00 92.94 241 GLU A O 1
ATOM 1856 N N . PHE A 1 242 ? 12.294 -1.838 -27.390 1.00 91.81 242 PHE A N 1
ATOM 1857 C CA . PHE A 1 242 ? 11.183 -1.826 -26.434 1.00 91.81 242 PHE A CA 1
ATOM 1858 C C . PHE A 1 242 ? 10.292 -0.589 -26.601 1.00 91.81 242 PHE A C 1
ATOM 1860 O O . PHE A 1 242 ? 9.072 -0.723 -26.549 1.00 91.81 242 PHE A O 1
ATOM 1867 N N . GLU A 1 243 ? 10.869 0.583 -26.882 1.00 91.12 243 GLU A N 1
ATOM 1868 C CA . GLU A 1 243 ? 10.110 1.799 -27.213 1.00 91.12 243 GLU A CA 1
ATOM 1869 C C . GLU A 1 243 ? 9.182 1.576 -28.418 1.00 91.12 243 GLU A C 1
ATOM 1871 O O . GLU A 1 243 ? 7.980 1.832 -28.340 1.00 91.12 243 GLU A O 1
ATOM 1876 N N . LYS A 1 244 ? 9.705 1.007 -29.513 1.00 90.06 244 LYS A N 1
ATOM 1877 C CA . LYS A 1 244 ? 8.907 0.704 -30.716 1.00 90.06 244 LYS A CA 1
ATOM 1878 C C . LYS A 1 244 ? 7.739 -0.240 -30.424 1.00 90.06 244 LYS A C 1
ATOM 1880 O O . LYS A 1 244 ? 6.653 -0.062 -30.974 1.00 90.06 244 LYS A O 1
ATOM 1885 N N . ARG A 1 245 ? 7.933 -1.231 -29.547 1.00 85.50 245 ARG A N 1
ATOM 1886 C CA . ARG A 1 245 ? 6.870 -2.176 -29.159 1.00 85.50 245 ARG A CA 1
ATOM 1887 C C . ARG A 1 245 ? 5.736 -1.504 -28.379 1.00 85.50 245 ARG A C 1
ATOM 1889 O O . ARG A 1 245 ? 4.590 -1.915 -28.545 1.00 85.50 245 ARG A O 1
ATOM 1896 N N . CYS A 1 246 ? 6.021 -0.457 -27.601 1.00 78.81 246 CYS A N 1
ATOM 1897 C CA . CYS A 1 246 ? 4.984 0.333 -26.928 1.00 78.81 246 CYS A CA 1
ATOM 1898 C C . CYS A 1 246 ? 4.046 1.027 -27.929 1.00 78.81 246 CYS A C 1
ATOM 1900 O O . CYS A 1 246 ? 2.840 1.067 -27.704 1.00 78.81 246 CYS A O 1
ATOM 1902 N N . HIS A 1 247 ? 4.581 1.526 -29.048 1.00 68.31 247 HIS A N 1
ATOM 1903 C CA . HIS A 1 247 ? 3.801 2.224 -30.079 1.00 68.31 247 HIS A CA 1
ATOM 1904 C C . HIS A 1 247 ? 2.988 1.280 -30.975 1.00 68.31 247 HIS A C 1
ATOM 1906 O O . HIS A 1 247 ? 1.886 1.619 -31.399 1.00 68.31 247 HIS A O 1
ATOM 1912 N N . LEU A 1 248 ? 3.477 0.061 -31.215 1.00 56.81 248 LEU A N 1
ATOM 1913 C CA . LEU A 1 248 ? 2.725 -0.945 -31.973 1.00 56.81 248 LEU A CA 1
ATOM 1914 C C . LEU A 1 248 ? 1.482 -1.434 -31.212 1.00 56.81 248 LEU A C 1
ATOM 1916 O O . LEU A 1 248 ? 0.466 -1.729 -31.831 1.00 56.81 248 LEU A O 1
ATOM 1920 N N . SER A 1 249 ? 1.530 -1.462 -29.874 1.00 53.03 249 SER A N 1
ATOM 1921 C CA . SER A 1 249 ? 0.385 -1.841 -29.035 1.00 53.03 249 SER A CA 1
ATOM 1922 C C . SER A 1 249 ? -0.773 -0.835 -29.097 1.00 53.03 249 SER A C 1
ATOM 1924 O O . SER A 1 249 ? -1.923 -1.248 -28.942 1.00 53.03 249 SER A O 1
ATOM 1926 N N . SER A 1 250 ? -0.503 0.460 -29.311 1.00 48.69 250 SER A N 1
ATOM 1927 C CA . SER A 1 250 ? -1.545 1.495 -29.414 1.00 48.69 250 SER A CA 1
ATOM 1928 C C . SER A 1 250 ? -2.262 1.502 -30.767 1.00 48.69 250 SER A C 1
ATOM 1930 O O . SER A 1 250 ? -3.450 1.816 -30.813 1.00 48.69 250 SER A O 1
ATOM 1932 N N . ASP A 1 251 ? -1.588 1.091 -31.845 1.00 45.69 251 ASP A N 1
ATOM 1933 C CA . ASP A 1 251 ? -2.161 1.064 -33.203 1.00 45.69 251 ASP A CA 1
ATOM 1934 C C . ASP A 1 251 ? -3.043 -0.165 -33.476 1.00 45.69 251 ASP A C 1
ATOM 1936 O O . ASP A 1 251 ? -3.921 -0.136 -34.340 1.00 45.69 251 ASP A O 1
ATOM 1940 N N . THR A 1 252 ? -2.849 -1.262 -32.741 1.00 43.25 252 THR A N 1
ATOM 1941 C CA . THR A 1 252 ? -3.749 -2.428 -32.801 1.00 43.25 252 THR A CA 1
ATOM 1942 C C . THR A 1 252 ? -5.023 -2.246 -31.979 1.00 43.25 252 THR A C 1
ATOM 1944 O O . THR A 1 252 ? -6.068 -2.752 -32.379 1.00 43.25 252 THR A O 1
ATOM 1947 N N . ALA A 1 253 ? -4.973 -1.497 -30.872 1.00 44.59 253 ALA A N 1
ATOM 1948 C CA . ALA A 1 253 ? -6.150 -1.242 -30.038 1.00 44.59 253 ALA A CA 1
ATOM 1949 C C . ALA A 1 253 ? -7.170 -0.320 -30.735 1.00 44.59 253 ALA A C 1
ATOM 1951 O O . ALA A 1 253 ? -8.375 -0.514 -30.599 1.00 44.59 253 ALA A O 1
ATOM 195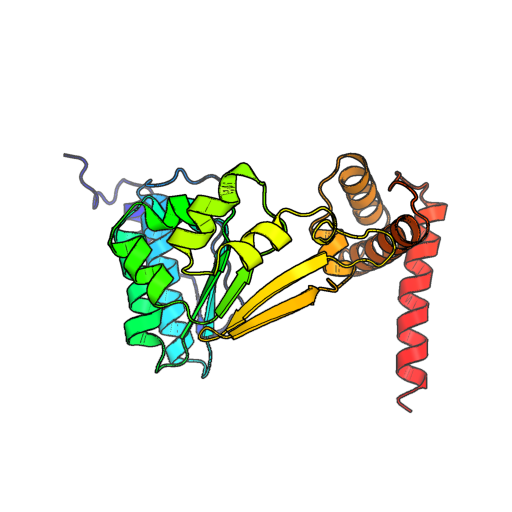2 N N . SER A 1 254 ? -6.702 0.633 -31.546 1.00 42.66 254 SER A N 1
ATOM 1953 C CA . SER A 1 254 ? -7.554 1.520 -32.350 1.00 42.66 254 SER A CA 1
ATOM 1954 C C . SER A 1 254 ? -8.183 0.830 -33.568 1.00 42.66 254 SER A C 1
ATOM 1956 O O . SER A 1 254 ? -9.240 1.254 -34.022 1.00 42.66 254 SER A O 1
ATOM 1958 N N . LYS A 1 255 ? -7.590 -0.262 -34.069 1.00 43.84 255 LYS A N 1
ATOM 1959 C CA . LYS A 1 255 ? -8.139 -1.055 -35.187 1.00 43.84 255 LYS A CA 1
ATOM 1960 C C . LYS A 1 255 ? -9.125 -2.148 -34.773 1.00 43.84 255 LYS A C 1
ATOM 1962 O O . LYS A 1 255 ? -9.815 -2.671 -35.635 1.00 43.84 255 LYS A O 1
ATOM 1967 N N . GLN A 1 256 ? -9.190 -2.506 -33.491 1.00 41.94 256 GLN A N 1
ATOM 1968 C CA . GLN A 1 256 ? -10.190 -3.448 -32.962 1.00 41.94 256 GLN A CA 1
ATOM 1969 C C . GLN A 1 256 ? -11.433 -2.752 -32.385 1.00 41.94 256 GLN A C 1
ATOM 1971 O O . GLN A 1 256 ? -12.391 -3.426 -32.021 1.00 41.94 256 GLN A O 1
ATOM 1976 N N . ALA A 1 257 ? -11.424 -1.418 -32.309 1.00 45.47 257 ALA A N 1
ATOM 1977 C CA . ALA A 1 257 ? -12.542 -0.595 -31.847 1.00 45.47 257 ALA A CA 1
ATOM 1978 C C . ALA A 1 257 ? -13.271 0.145 -32.992 1.00 45.47 257 ALA A C 1
ATOM 1980 O O . ALA A 1 257 ? -14.056 1.052 -32.716 1.00 45.47 257 ALA A O 1
ATOM 1981 N N . ALA A 1 258 ? -12.997 -0.223 -34.250 1.00 38.41 258 ALA A N 1
ATOM 1982 C CA . ALA A 1 258 ? -13.620 0.320 -35.458 1.00 38.41 258 ALA A CA 1
ATOM 1983 C C . ALA A 1 258 ? -14.353 -0.780 -36.233 1.00 38.41 258 ALA A C 1
ATOM 1985 O O . ALA A 1 258 ? -13.781 -1.890 -36.341 1.00 38.41 258 ALA A O 1
#

Radius of gyration: 22.28 Å; Cα contacts (8 Å, |Δi|>4): 321; chains: 1; bounding box: 43×55×63 Å

pLDDT: mean 86.47, std 12.07, range [38.41, 96.94]

Mean predicted aligned error: 7.93 Å

Sequence (258 aa):
MSRKCDPNTSVGQAIARPSTVNPEETLLTVFSLRGLEPGSEEALAYCAGAYSIAIQKSLSYPISHVIVEEAQKAAQEPGVVRMMSDLITRYGKDGVRLGLVTNSFDKVAKSQAGRDLLDNITTKILGPITEASVGSLSETLNIPLDLVEQCASSAFYTDRKEGRMNVLLCDNGRHTFASFYPGWVSVALSASNRGERESKKRFLHVIANKYVAIAAFAMYIRYCFERGLEVQVLPDKQIQEFEKRCHLSSDTASKQAA